Protein AF-A0A2H0RE53-F1 (afdb_monomer_lite)

pLDDT: mean 81.89, std 8.83, range [47.16, 94.06]

Structure (mmCIF, N/CA/C/O backbone):
data_AF-A0A2H0RE53-F1
#
_entry.id   AF-A0A2H0RE53-F1
#
loop_
_atom_site.group_PDB
_atom_site.id
_atom_site.type_symbol
_atom_site.label_atom_id
_atom_site.label_alt_id
_atom_site.label_comp_id
_atom_site.label_asym_id
_atom_site.label_entity_id
_atom_site.label_seq_id
_atom_site.pdbx_PDB_ins_code
_atom_site.Cartn_x
_atom_site.Cartn_y
_atom_site.Cartn_z
_atom_site.occupancy
_atom_site.B_iso_or_equiv
_atom_site.auth_seq_id
_atom_site.auth_comp_id
_atom_site.auth_asym_id
_atom_site.auth_atom_id
_atom_site.pdbx_PDB_model_num
ATOM 1 N N . MET A 1 1 ? -9.736 -9.378 -5.926 1.00 62.38 1 MET A N 1
ATOM 2 C CA . MET A 1 1 ? -10.110 -7.992 -5.567 1.00 62.38 1 MET A CA 1
ATOM 3 C C . MET A 1 1 ? -11.614 -7.747 -5.647 1.00 62.38 1 MET A C 1
ATOM 5 O O . MET A 1 1 ? -12.192 -7.510 -4.601 1.00 62.38 1 MET A O 1
ATOM 9 N N . GLY A 1 2 ? -12.282 -7.907 -6.799 1.00 73.56 2 GLY A N 1
ATOM 10 C CA . GLY A 1 2 ? -13.713 -7.559 -6.951 1.00 73.56 2 GLY A CA 1
ATOM 11 C C . GLY A 1 2 ? -14.669 -8.061 -5.853 1.00 73.56 2 GLY A C 1
ATOM 12 O O . GLY A 1 2 ? -15.354 -7.264 -5.223 1.00 73.56 2 GLY A O 1
ATOM 13 N N . ALA A 1 3 ? -14.670 -9.362 -5.547 1.00 74.44 3 ALA A N 1
ATOM 14 C CA . ALA A 1 3 ? -15.545 -9.920 -4.504 1.00 74.44 3 ALA A CA 1
ATOM 15 C C . ALA A 1 3 ? -15.244 -9.389 -3.086 1.00 74.44 3 ALA A C 1
ATOM 17 O O . ALA A 1 3 ? -16.148 -9.270 -2.263 1.00 74.44 3 ALA A O 1
ATOM 18 N N . VAL A 1 4 ? -13.980 -9.057 -2.802 1.00 75.50 4 VAL A N 1
ATOM 19 C CA . VAL A 1 4 ? -13.561 -8.461 -1.525 1.00 75.50 4 VAL A CA 1
ATOM 20 C C . VAL A 1 4 ? -14.091 -7.035 -1.413 1.00 75.50 4 VAL A C 1
ATOM 22 O O . VAL A 1 4 ? -14.681 -6.678 -0.399 1.00 75.50 4 VAL A O 1
ATOM 25 N N . SER A 1 5 ? -13.941 -6.246 -2.475 1.00 81.62 5 SER A N 1
ATOM 26 C CA . SER A 1 5 ? -14.408 -4.861 -2.526 1.00 81.62 5 SER A CA 1
ATOM 27 C C . SER A 1 5 ? -15.926 -4.761 -2.397 1.00 81.62 5 SER A C 1
ATOM 29 O O . SER A 1 5 ? -16.410 -3.925 -1.643 1.00 81.62 5 SER A O 1
ATOM 31 N N . VAL A 1 6 ? -16.680 -5.656 -3.046 1.00 84.44 6 VAL A N 1
ATOM 32 C CA . VAL A 1 6 ? -18.144 -5.724 -2.894 1.00 84.44 6 VAL A CA 1
ATOM 33 C C . VAL A 1 6 ? -18.533 -6.009 -1.444 1.00 84.44 6 VAL A C 1
ATOM 35 O O . VAL A 1 6 ? -19.346 -5.280 -0.882 1.00 84.44 6 VAL A O 1
ATOM 38 N N . LYS A 1 7 ? -17.918 -7.014 -0.806 1.00 81.56 7 LYS A N 1
ATOM 39 C CA . LYS A 1 7 ? -18.175 -7.316 0.612 1.00 81.56 7 LYS A CA 1
ATOM 40 C C . LYS A 1 7 ? -17.846 -6.134 1.523 1.00 81.56 7 LYS A C 1
ATOM 42 O O . LYS A 1 7 ? -18.595 -5.862 2.453 1.00 81.56 7 LYS A O 1
ATOM 47 N N . TYR A 1 8 ? -16.758 -5.422 1.243 1.00 80.69 8 TYR A N 1
ATOM 48 C CA . TYR A 1 8 ? -16.372 -4.245 2.015 1.00 80.69 8 TYR A CA 1
ATOM 49 C C . TYR A 1 8 ? -17.379 -3.096 1.859 1.00 80.69 8 TYR A C 1
ATOM 51 O O . TYR A 1 8 ? -17.773 -2.482 2.846 1.00 80.69 8 TYR A O 1
ATOM 59 N N . ILE A 1 9 ? -17.862 -2.845 0.637 1.00 85.44 9 ILE A N 1
ATOM 60 C CA . ILE A 1 9 ? -18.913 -1.852 0.369 1.00 85.44 9 ILE A CA 1
ATOM 61 C C . ILE A 1 9 ? -20.209 -2.214 1.105 1.00 85.44 9 ILE A C 1
ATOM 63 O O . ILE A 1 9 ? -20.819 -1.342 1.722 1.00 85.44 9 ILE A O 1
ATOM 67 N N . MET A 1 10 ? -20.608 -3.490 1.093 1.00 85.50 10 MET A N 1
ATOM 68 C CA . MET A 1 10 ? -21.774 -3.961 1.850 1.00 85.50 10 MET A CA 1
ATOM 69 C C . MET A 1 10 ? -21.599 -3.721 3.355 1.00 85.50 10 MET A C 1
ATOM 71 O O . MET A 1 10 ? -22.476 -3.132 3.980 1.00 85.50 10 MET A O 1
ATOM 75 N N . ALA A 1 11 ? -20.430 -4.057 3.911 1.00 78.75 11 ALA A N 1
ATOM 76 C CA . ALA A 1 11 ? -20.120 -3.813 5.319 1.00 78.75 11 ALA A CA 1
ATOM 77 C C . ALA A 1 11 ? -20.148 -2.316 5.689 1.00 78.75 11 ALA A C 1
ATOM 79 O O . ALA A 1 11 ? -20.590 -1.960 6.781 1.00 78.75 11 ALA A O 1
ATOM 80 N N . ILE A 1 12 ? -19.719 -1.415 4.792 1.00 82.94 12 ILE A N 1
ATOM 81 C CA . ILE A 1 12 ? -19.866 0.039 4.989 1.00 82.94 12 ILE A CA 1
ATOM 82 C C . ILE A 1 12 ? -21.350 0.427 5.062 1.00 82.94 12 ILE A C 1
ATOM 84 O O . ILE A 1 12 ? -21.726 1.209 5.939 1.00 82.94 12 ILE A O 1
ATOM 88 N N . GLY A 1 13 ? -22.178 -0.114 4.163 1.00 80.62 13 GLY A N 1
ATOM 89 C CA . GLY A 1 13 ? -23.623 0.134 4.126 1.00 80.62 13 GLY A CA 1
ATOM 90 C C . GLY A 1 13 ? -24.353 -0.352 5.380 1.00 80.62 13 GLY A C 1
ATOM 91 O O . GLY A 1 13 ? -25.262 0.317 5.860 1.00 80.62 13 GLY A O 1
ATOM 92 N N . GLU A 1 14 ? -23.904 -1.466 5.954 1.00 81.75 14 GLU A N 1
ATOM 93 C CA . GLU A 1 14 ? -24.424 -2.042 7.203 1.00 81.75 14 GLU A CA 1
ATOM 94 C C . GLU A 1 14 ? -23.882 -1.345 8.468 1.00 81.75 14 GLU A C 1
ATOM 96 O O . GLU A 1 14 ? -24.290 -1.666 9.581 1.00 81.75 14 GLU A O 1
ATOM 101 N N . GLY A 1 15 ? -22.965 -0.381 8.323 1.00 73.25 15 GLY A N 1
ATOM 102 C CA . GLY A 1 15 ? -22.350 0.343 9.441 1.00 73.25 15 GLY A CA 1
ATOM 103 C C . GLY A 1 15 ? -21.230 -0.414 10.165 1.00 73.25 15 GLY A C 1
ATOM 104 O O . GLY A 1 15 ? -20.693 0.107 11.139 1.00 73.25 15 GLY A O 1
ATOM 105 N N . ALA A 1 16 ? -20.848 -1.596 9.679 1.00 63.97 16 ALA A N 1
ATOM 106 C CA . ALA A 1 16 ? -19.799 -2.445 10.247 1.00 63.97 16 ALA A CA 1
ATOM 107 C C . ALA A 1 16 ? -18.389 -2.157 9.687 1.00 63.97 16 ALA A C 1
ATOM 109 O O . ALA A 1 16 ? -17.395 -2.559 10.283 1.00 63.97 16 ALA A O 1
ATOM 110 N N . GLY A 1 17 ? -18.276 -1.473 8.543 1.00 61.31 17 GLY A N 1
ATOM 111 C CA . GLY A 1 17 ? -16.994 -1.175 7.895 1.00 61.31 17 GLY A CA 1
ATOM 112 C C . GLY A 1 17 ? -16.321 0.115 8.381 1.00 61.31 17 GLY A C 1
ATOM 113 O O . GLY A 1 17 ? -16.976 1.140 8.590 1.00 61.31 17 GLY A O 1
ATOM 114 N N . HIS A 1 18 ? -14.988 0.106 8.481 1.00 68.69 18 HIS A N 1
ATOM 115 C CA . HIS A 1 18 ? -14.200 1.303 8.780 1.00 68.69 18 HIS A CA 1
ATOM 116 C C . HIS A 1 18 ? -14.245 2.331 7.634 1.00 68.69 18 HIS A C 1
ATOM 118 O O . HIS A 1 18 ? -13.810 2.095 6.510 1.00 68.69 18 HIS A O 1
ATOM 124 N N . LYS A 1 19 ? -14.724 3.541 7.935 1.00 76.25 19 LYS A N 1
ATOM 125 C CA . LYS A 1 19 ? -14.958 4.610 6.948 1.00 76.25 19 LYS A CA 1
ATOM 126 C C . LYS A 1 19 ? -13.750 5.543 6.794 1.00 76.25 19 LYS A C 1
ATOM 128 O O . LYS A 1 19 ? -13.867 6.762 6.943 1.00 76.25 19 LYS A O 1
ATOM 133 N N . VAL A 1 20 ? -12.568 4.979 6.546 1.00 80.12 20 VAL A N 1
ATOM 134 C CA . VAL A 1 20 ? -11.304 5.737 6.516 1.00 80.12 20 VAL A CA 1
ATOM 135 C C . VAL A 1 20 ? -11.094 6.405 5.151 1.00 80.12 20 VAL A C 1
ATOM 137 O O . VAL A 1 20 ? -10.441 5.856 4.266 1.00 80.12 20 VAL A O 1
ATOM 140 N N . VAL A 1 21 ? -11.637 7.617 4.979 1.00 83.88 21 VAL A N 1
ATOM 141 C CA . VAL A 1 21 ? -11.567 8.392 3.718 1.00 83.88 21 VAL A CA 1
ATOM 142 C C . VAL A 1 21 ? -10.127 8.546 3.215 1.00 83.88 21 VAL A C 1
ATOM 144 O O . VAL A 1 21 ? -9.864 8.342 2.032 1.00 83.88 21 VAL A O 1
ATOM 147 N N . ALA A 1 22 ? -9.180 8.865 4.104 1.00 83.88 22 ALA A N 1
ATOM 148 C CA . ALA A 1 22 ? -7.795 9.130 3.716 1.00 83.88 22 ALA A CA 1
ATOM 149 C C . ALA A 1 22 ? -7.101 7.913 3.081 1.00 83.88 22 ALA A C 1
ATOM 151 O O . ALA A 1 22 ? -6.371 8.077 2.104 1.00 83.88 22 ALA A O 1
ATOM 152 N N . THR A 1 23 ? -7.361 6.702 3.587 1.00 87.38 23 THR A N 1
ATOM 153 C CA . THR A 1 23 ? -6.853 5.449 3.003 1.00 87.38 23 THR A CA 1
ATOM 154 C C . THR A 1 23 ? -7.354 5.294 1.578 1.00 87.38 23 THR A C 1
ATOM 156 O O . THR A 1 23 ? -6.555 5.171 0.656 1.00 87.38 23 THR A O 1
ATOM 159 N N . TRP A 1 24 ? -8.670 5.355 1.376 1.00 89.81 24 TRP A N 1
ATOM 160 C CA . TRP A 1 24 ? -9.264 5.081 0.069 1.00 89.81 24 TRP A CA 1
ATOM 161 C C . TRP A 1 24 ? -8.940 6.153 -0.966 1.00 89.81 24 TRP A C 1
ATOM 163 O O . TRP A 1 24 ? -8.697 5.818 -2.121 1.00 89.81 24 TRP A O 1
ATOM 173 N N . LEU A 1 25 ? -8.836 7.417 -0.552 1.00 91.00 25 LEU A N 1
ATOM 174 C CA . LEU A 1 25 ? -8.393 8.494 -1.433 1.00 91.00 25 LEU A CA 1
ATOM 175 C C . LEU A 1 25 ? -6.924 8.322 -1.844 1.00 91.00 25 LEU A C 1
ATOM 177 O O . LEU A 1 25 ? -6.603 8.435 -3.025 1.00 91.00 25 LEU A O 1
ATOM 181 N N . THR A 1 26 ? -6.041 7.995 -0.896 1.00 89.50 26 THR A N 1
ATOM 182 C CA . THR A 1 26 ? -4.613 7.780 -1.189 1.00 89.50 26 THR A CA 1
ATOM 183 C C . THR A 1 26 ? -4.407 6.534 -2.052 1.00 89.50 26 THR A C 1
ATOM 185 O O . THR A 1 26 ? -3.636 6.574 -3.009 1.00 89.50 26 THR A O 1
ATOM 188 N N . LEU A 1 27 ? -5.131 5.444 -1.771 1.00 89.62 27 LEU A N 1
ATOM 189 C CA . LEU A 1 27 ? -5.096 4.228 -2.582 1.00 89.62 27 LEU A CA 1
ATOM 190 C C . LEU A 1 27 ? -5.632 4.482 -3.988 1.00 89.62 27 LEU A C 1
ATOM 192 O O . LEU A 1 27 ? -4.970 4.089 -4.938 1.00 89.62 27 LEU A O 1
ATOM 196 N N . PHE A 1 28 ? -6.758 5.183 -4.143 1.00 93.69 28 PHE A N 1
ATOM 197 C CA . PHE A 1 28 ? -7.286 5.543 -5.461 1.00 93.69 28 PHE A CA 1
ATOM 198 C C . PHE A 1 28 ? -6.295 6.398 -6.260 1.00 93.69 28 PHE A C 1
ATOM 200 O O . PHE A 1 28 ? -6.037 6.124 -7.433 1.00 93.69 28 PHE A O 1
ATOM 207 N N . ALA A 1 29 ? -5.684 7.399 -5.621 1.00 92.12 29 ALA A N 1
ATOM 208 C CA . ALA A 1 29 ? -4.658 8.219 -6.253 1.00 92.12 29 ALA A CA 1
ATOM 209 C C . ALA A 1 29 ? -3.430 7.384 -6.656 1.00 92.12 29 ALA A C 1
ATOM 211 O O . ALA A 1 29 ? -2.909 7.552 -7.755 1.00 92.12 29 ALA A O 1
ATOM 212 N N . GLY A 1 30 ? -2.978 6.460 -5.803 1.00 90.75 30 GLY A N 1
ATOM 213 C CA . GLY A 1 30 ? -1.835 5.594 -6.090 1.00 90.75 30 GLY A CA 1
ATOM 214 C C . GLY A 1 30 ? -2.100 4.525 -7.148 1.00 90.75 30 GLY A C 1
ATOM 215 O O . GLY A 1 30 ? -1.237 4.285 -7.989 1.00 90.75 30 GLY A O 1
ATOM 216 N N . THR A 1 31 ? -3.281 3.901 -7.159 1.00 90.00 31 THR A N 1
ATOM 217 C CA . THR A 1 31 ? -3.634 2.891 -8.171 1.00 90.00 31 THR A CA 1
ATOM 218 C C . THR A 1 31 ? -3.826 3.558 -9.524 1.00 90.00 31 THR A C 1
ATOM 220 O O . THR A 1 31 ? -3.380 3.019 -10.536 1.00 90.00 31 THR A O 1
ATOM 223 N N . THR A 1 32 ? -4.383 4.774 -9.539 1.00 92.19 32 THR A N 1
ATOM 224 C CA . THR A 1 32 ? -4.479 5.602 -10.747 1.00 92.19 32 THR A CA 1
ATOM 225 C C . THR A 1 32 ? -3.093 5.954 -11.264 1.00 92.19 32 THR A C 1
ATOM 227 O O . THR A 1 32 ? -2.822 5.749 -12.442 1.00 92.19 32 THR A O 1
ATOM 230 N N . LEU A 1 33 ? -2.189 6.405 -10.388 1.00 90.69 33 LEU A N 1
ATOM 231 C CA . LEU A 1 33 ? -0.807 6.699 -10.760 1.00 90.69 33 LEU A CA 1
ATOM 232 C C . LEU A 1 33 ? -0.105 5.461 -11.340 1.00 90.69 33 LEU A C 1
ATOM 234 O O . LEU A 1 33 ? 0.517 5.557 -12.387 1.00 90.69 33 LEU A O 1
ATOM 238 N N . SER A 1 34 ? -0.276 4.284 -10.727 1.00 87.12 34 SER A N 1
ATOM 239 C CA . SER A 1 34 ? 0.262 3.005 -11.221 1.00 87.12 34 SER A CA 1
ATOM 240 C C . SER A 1 34 ? -0.282 2.631 -12.605 1.00 87.12 34 SER A C 1
ATOM 242 O O . SER A 1 34 ? 0.481 2.266 -13.502 1.00 87.12 34 SER A O 1
ATOM 244 N N . ALA A 1 35 ? -1.595 2.775 -12.814 1.00 86.25 35 ALA A N 1
ATOM 245 C CA . ALA A 1 35 ? -2.220 2.542 -14.111 1.00 86.25 35 ALA A CA 1
ATOM 246 C C . ALA A 1 35 ? -1.711 3.530 -15.174 1.00 86.25 35 ALA A C 1
ATOM 248 O O . ALA A 1 35 ? -1.438 3.127 -16.305 1.00 86.25 35 ALA A O 1
ATOM 249 N N . LEU A 1 36 ? -1.543 4.805 -14.809 1.00 88.50 36 LEU A N 1
ATOM 250 C CA . LEU A 1 36 ? -0.979 5.831 -15.684 1.00 88.50 36 LEU A CA 1
ATOM 251 C C . LEU A 1 36 ? 0.492 5.568 -16.001 1.00 88.50 36 LEU A C 1
ATOM 253 O O . LEU A 1 36 ? 0.869 5.744 -17.150 1.00 88.50 36 LEU A O 1
ATOM 257 N N . THR A 1 37 ? 1.304 5.095 -15.051 1.00 87.00 37 THR A N 1
ATOM 258 C CA . THR A 1 37 ? 2.690 4.676 -15.315 1.00 87.00 37 THR A CA 1
ATOM 259 C C . THR A 1 37 ? 2.729 3.604 -16.394 1.00 87.00 37 THR A C 1
ATOM 261 O O . THR A 1 37 ? 3.458 3.748 -17.374 1.00 87.00 37 THR A O 1
ATOM 264 N N . TYR A 1 38 ? 1.908 2.559 -16.257 1.00 80.75 38 TYR A N 1
ATOM 265 C CA . TYR A 1 38 ? 1.810 1.521 -17.280 1.00 80.75 38 TYR A CA 1
ATOM 266 C C . TYR A 1 38 ? 1.448 2.141 -18.638 1.00 80.75 38 TYR A C 1
ATOM 268 O O . TYR A 1 38 ? 2.127 1.919 -19.635 1.00 80.75 38 TYR A O 1
ATOM 276 N N . LEU A 1 39 ? 0.435 3.011 -18.678 1.00 82.12 39 LEU A N 1
ATOM 277 C CA . LEU A 1 39 ? 0.017 3.680 -19.911 1.00 82.12 39 LEU A CA 1
ATOM 278 C C . LEU A 1 39 ? 0.995 4.731 -20.436 1.00 82.12 39 LEU A C 1
ATOM 280 O O . LEU A 1 39 ? 0.860 5.122 -21.589 1.00 82.12 39 LEU A O 1
ATOM 284 N N . ALA A 1 40 ? 1.925 5.237 -19.639 1.00 83.06 40 ALA A N 1
ATOM 285 C CA . ALA A 1 40 ? 2.902 6.224 -20.075 1.00 83.06 40 ALA A CA 1
ATOM 286 C C . ALA A 1 40 ? 4.115 5.533 -20.704 1.00 83.06 40 ALA A C 1
ATOM 288 O O . ALA A 1 40 ? 4.529 5.921 -21.797 1.00 83.06 40 ALA A O 1
ATOM 289 N N . TYR A 1 41 ? 4.615 4.471 -20.067 1.00 77.31 41 TYR A N 1
ATOM 290 C CA . TYR A 1 41 ? 5.928 3.908 -20.382 1.00 77.31 41 TYR A CA 1
ATOM 291 C C . TYR A 1 41 ? 5.921 2.535 -21.062 1.00 77.31 41 TYR A C 1
ATOM 293 O O . TYR A 1 41 ? 6.945 2.164 -21.626 1.00 77.31 41 TYR A O 1
ATOM 301 N N . GLU A 1 42 ? 4.815 1.780 -21.065 1.00 70.94 42 GLU A N 1
ATOM 302 C CA . GLU A 1 42 ? 4.749 0.572 -21.902 1.00 70.94 42 GLU A CA 1
ATOM 303 C C . GLU A 1 42 ? 4.666 0.938 -23.384 1.00 70.94 42 GLU A C 1
ATOM 305 O O . GLU A 1 42 ? 3.919 1.850 -23.785 1.00 70.94 42 GLU A O 1
ATOM 310 N N . GLU A 1 43 ? 5.429 0.206 -24.198 1.00 65.62 43 GLU A N 1
ATOM 311 C CA . GLU A 1 43 ? 5.465 0.390 -25.642 1.00 65.62 43 GLU A CA 1
ATOM 312 C C . GLU A 1 43 ? 4.066 0.193 -26.236 1.00 65.62 43 GLU A C 1
ATOM 314 O O . GLU A 1 43 ? 3.288 -0.674 -25.834 1.00 65.62 43 GLU A O 1
ATOM 319 N N . ARG A 1 44 ? 3.722 0.978 -27.265 1.00 57.78 44 ARG A N 1
ATOM 320 C CA . ARG A 1 44 ? 2.389 0.919 -27.900 1.00 57.78 44 ARG A CA 1
ATOM 321 C C . ARG A 1 44 ? 2.000 -0.477 -28.406 1.00 57.78 44 ARG A C 1
ATOM 323 O O . ARG A 1 44 ? 0.815 -0.717 -28.605 1.00 57.78 44 ARG A O 1
ATOM 330 N N . ARG A 1 45 ? 2.971 -1.364 -28.649 1.00 47.16 45 ARG A N 1
ATOM 331 C CA . ARG A 1 45 ? 2.755 -2.721 -29.172 1.00 47.16 45 ARG A CA 1
ATOM 332 C C . ARG A 1 45 ? 2.495 -3.761 -28.073 1.00 47.16 45 ARG A C 1
ATOM 334 O O . ARG A 1 45 ? 1.892 -4.786 -28.371 1.00 47.16 45 ARG A O 1
ATOM 341 N N . THR A 1 46 ? 2.918 -3.489 -26.838 1.00 58.03 46 THR A N 1
ATOM 342 C CA . THR A 1 46 ? 2.763 -4.348 -25.648 1.00 58.03 46 THR A CA 1
ATOM 343 C C . THR A 1 46 ? 1.737 -3.810 -24.651 1.00 58.03 46 THR A C 1
ATOM 345 O O . THR A 1 46 ? 1.390 -4.525 -23.714 1.00 58.03 46 THR A O 1
ATOM 348 N N . ARG A 1 47 ? 1.191 -2.599 -24.878 1.00 64.50 47 ARG A N 1
ATOM 349 C CA . ARG A 1 47 ? 0.000 -2.076 -24.185 1.00 64.50 47 ARG A CA 1
ATOM 350 C C . ARG A 1 47 ? -1.211 -2.965 -24.427 1.00 64.50 47 ARG A C 1
ATOM 352 O O . ARG A 1 47 ? -2.049 -2.702 -25.289 1.00 64.50 47 ARG A O 1
ATOM 359 N N . ASP A 1 48 ? -1.310 -3.996 -23.614 1.00 68.62 48 ASP A N 1
ATOM 360 C CA . ASP A 1 48 ? -2.476 -4.840 -23.512 1.00 68.62 48 ASP A CA 1
ATOM 361 C C . ASP A 1 48 ? -3.228 -4.484 -22.230 1.00 68.62 48 ASP A C 1
ATOM 363 O O . ASP A 1 48 ? -2.738 -4.667 -21.112 1.00 68.62 48 ASP A O 1
ATOM 367 N N . TRP A 1 49 ? -4.453 -3.986 -22.391 1.00 67.56 49 TRP A N 1
ATOM 368 C CA . TRP A 1 49 ? -5.354 -3.693 -21.278 1.00 67.56 49 TRP A CA 1
ATOM 369 C C . TRP A 1 49 ? -5.625 -4.928 -20.416 1.00 67.56 49 TRP A C 1
ATOM 371 O O . TRP A 1 49 ? -5.865 -4.788 -19.218 1.00 67.56 49 TRP A O 1
ATOM 381 N N . LEU A 1 50 ? -5.548 -6.131 -20.998 1.00 66.56 50 LEU A N 1
ATOM 382 C CA . LEU A 1 50 ? -5.688 -7.382 -20.264 1.00 66.56 50 LEU A CA 1
ATOM 383 C C . LEU A 1 50 ? -4.497 -7.605 -19.324 1.00 66.56 50 LEU A C 1
ATOM 385 O O . LEU A 1 50 ? -4.693 -7.974 -18.166 1.00 66.56 50 LEU A O 1
ATOM 389 N N . SER A 1 51 ? -3.279 -7.298 -19.774 1.00 65.62 51 SER A N 1
ATOM 390 C CA . SER A 1 51 ? -2.072 -7.384 -18.944 1.00 65.62 51 SER A CA 1
ATOM 391 C C . SER A 1 51 ? -2.041 -6.337 -17.819 1.00 65.62 51 SER A C 1
ATOM 393 O O . SER A 1 51 ? -1.522 -6.611 -16.740 1.00 65.62 51 SER A O 1
ATOM 395 N N . ASN A 1 52 ? -2.694 -5.182 -18.013 1.00 72.88 52 ASN A N 1
ATOM 396 C CA . ASN A 1 52 ? -2.864 -4.154 -16.977 1.00 72.88 52 ASN A CA 1
ATOM 397 C C . ASN A 1 52 ? -4.185 -4.268 -16.193 1.00 72.88 52 ASN A C 1
ATOM 399 O O . ASN A 1 52 ? -4.524 -3.388 -15.397 1.00 72.88 52 ASN A O 1
ATOM 403 N N . SER A 1 53 ? -4.955 -5.337 -16.410 1.00 74.31 53 SER A N 1
ATOM 404 C CA . SER A 1 53 ? -6.295 -5.494 -15.833 1.00 74.31 53 SER A CA 1
ATOM 405 C C . SER A 1 53 ? -6.298 -5.420 -14.307 1.00 74.31 53 SER A C 1
ATOM 407 O O . SER A 1 53 ? -7.237 -4.876 -13.735 1.00 74.31 53 SER A O 1
ATOM 409 N N . ALA A 1 54 ? -5.235 -5.880 -13.642 1.00 76.25 54 ALA A N 1
ATOM 410 C CA . ALA A 1 54 ? -5.094 -5.781 -12.192 1.00 76.25 54 ALA A CA 1
ATOM 411 C C . ALA A 1 54 ? -5.098 -4.322 -11.701 1.00 76.25 54 ALA A C 1
ATOM 413 O O . ALA A 1 54 ? -5.897 -3.985 -10.829 1.00 76.25 54 ALA A O 1
ATOM 414 N N . ASN A 1 55 ? -4.290 -3.436 -12.303 1.00 79.19 55 ASN A N 1
ATOM 415 C CA . ASN A 1 55 ? -4.285 -2.015 -11.935 1.00 79.19 55 ASN A CA 1
ATOM 416 C C . ASN A 1 55 ? -5.632 -1.353 -12.253 1.00 79.19 55 ASN A C 1
ATOM 418 O O . ASN A 1 55 ? -6.119 -0.550 -11.466 1.00 79.19 55 ASN A O 1
ATOM 422 N N . LEU A 1 56 ? -6.262 -1.692 -13.383 1.00 83.69 56 LEU A N 1
ATOM 423 C CA . LEU A 1 56 ? -7.567 -1.129 -13.752 1.00 83.69 56 LEU A CA 1
ATOM 424 C C . LEU A 1 56 ? -8.670 -1.558 -12.781 1.00 83.69 56 LEU A C 1
ATOM 426 O O . LEU A 1 56 ? -9.493 -0.737 -12.377 1.00 83.69 56 LEU A O 1
ATOM 430 N N . ILE A 1 57 ? -8.671 -2.833 -12.384 1.00 86.06 57 ILE A N 1
ATOM 431 C CA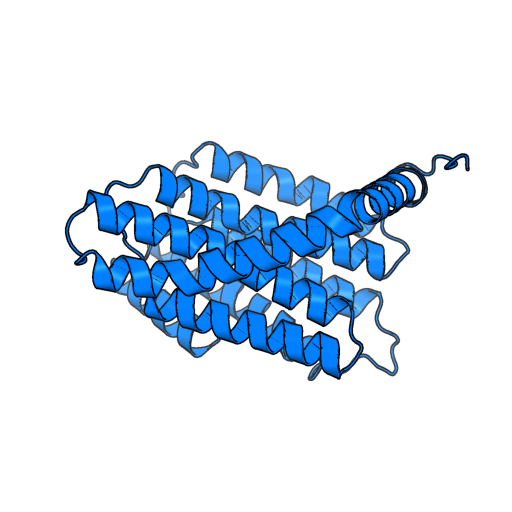 . ILE A 1 57 ? -9.574 -3.356 -11.358 1.00 86.06 57 ILE A CA 1
ATOM 432 C C . ILE A 1 57 ? -9.320 -2.626 -10.042 1.00 86.06 57 ILE A C 1
ATOM 434 O O . ILE A 1 57 ? -10.278 -2.206 -9.406 1.00 86.06 57 ILE A O 1
ATOM 438 N N . ASP A 1 58 ? -8.067 -2.417 -9.647 1.00 86.69 58 ASP A N 1
ATOM 439 C CA . ASP A 1 58 ? -7.741 -1.696 -8.418 1.00 86.69 58 ASP A CA 1
ATOM 440 C C . ASP A 1 58 ? -8.195 -0.234 -8.445 1.00 86.69 58 ASP A C 1
ATOM 442 O O . ASP A 1 58 ? -8.729 0.250 -7.451 1.00 86.69 58 ASP A O 1
ATOM 446 N N . VAL A 1 59 ? -8.037 0.467 -9.572 1.00 91.50 59 VAL A N 1
ATOM 447 C CA . VAL A 1 59 ? -8.567 1.829 -9.759 1.00 91.50 59 VAL A CA 1
ATOM 448 C C . VAL A 1 59 ? -10.084 1.829 -9.606 1.00 91.50 59 VAL A C 1
ATOM 450 O O . VAL A 1 59 ? -10.625 2.601 -8.813 1.00 91.50 59 VAL A O 1
ATOM 453 N N . ALA A 1 60 ? -10.775 0.938 -10.321 1.00 92.25 60 ALA A N 1
ATOM 454 C CA . ALA A 1 60 ? -12.230 0.844 -10.277 1.00 92.25 60 ALA A CA 1
ATOM 455 C C . ALA A 1 60 ? -12.738 0.495 -8.870 1.00 92.25 60 ALA A C 1
ATOM 457 O O . ALA A 1 60 ? -13.687 1.104 -8.380 1.00 92.25 60 ALA A O 1
ATOM 458 N N . MET A 1 61 ? -12.094 -0.459 -8.196 1.00 90.62 61 MET A N 1
ATOM 459 C CA . MET A 1 61 ? -12.483 -0.909 -6.862 1.00 90.62 61 MET A CA 1
ATOM 460 C C . MET A 1 61 ? -12.168 0.131 -5.786 1.00 90.62 61 MET A C 1
ATOM 462 O O . MET A 1 61 ? -13.030 0.411 -4.956 1.00 90.62 61 MET A O 1
ATOM 466 N N . ALA A 1 62 ? -10.977 0.737 -5.800 1.00 91.38 62 ALA A N 1
ATOM 467 C CA . ALA A 1 62 ? -10.629 1.803 -4.862 1.00 91.38 62 ALA A CA 1
ATOM 468 C C . ALA A 1 62 ? -11.551 3.015 -5.044 1.00 91.38 62 ALA A C 1
ATOM 470 O O . ALA A 1 62 ? -12.014 3.579 -4.056 1.00 91.38 62 ALA A O 1
ATOM 471 N N . GLY A 1 63 ? -11.883 3.364 -6.292 1.00 94.06 63 GLY A N 1
ATOM 472 C CA . GLY A 1 63 ? -12.844 4.419 -6.607 1.00 94.06 63 GLY A CA 1
ATOM 473 C C . GLY A 1 63 ? -14.250 4.097 -6.098 1.00 94.06 63 GLY A C 1
ATOM 474 O O . GLY A 1 63 ? -14.869 4.930 -5.441 1.00 94.06 63 GLY A O 1
ATOM 475 N N . ALA A 1 64 ? -14.740 2.875 -6.326 1.00 93.12 64 ALA A N 1
ATOM 476 C CA . ALA A 1 64 ? -16.050 2.444 -5.839 1.00 93.12 64 ALA A CA 1
ATOM 477 C C . ALA A 1 64 ? -16.140 2.467 -4.303 1.00 93.12 64 ALA A C 1
ATOM 479 O O . ALA A 1 64 ? -17.125 2.957 -3.750 1.00 93.12 64 ALA A O 1
ATOM 480 N N . ILE A 1 65 ? -15.102 1.990 -3.606 1.00 90.12 65 ILE A N 1
ATOM 481 C CA . ILE A 1 65 ? -15.054 2.033 -2.140 1.00 90.12 65 ILE A CA 1
ATOM 482 C C . ILE A 1 65 ? -14.963 3.479 -1.647 1.00 90.12 65 ILE A C 1
ATOM 484 O O . ILE A 1 65 ? -15.678 3.842 -0.718 1.00 90.12 65 ILE A O 1
ATOM 488 N N . LEU A 1 66 ? -14.145 4.325 -2.281 1.00 92.06 66 LEU A N 1
ATOM 489 C CA . LEU A 1 66 ? -14.053 5.744 -1.940 1.00 92.06 66 LEU A CA 1
ATOM 490 C C . LEU A 1 66 ? -15.420 6.430 -2.051 1.00 92.06 66 LEU A C 1
ATOM 492 O O . LEU A 1 66 ? -15.825 7.122 -1.121 1.00 92.06 66 LEU A O 1
ATOM 496 N N . VAL A 1 67 ? -16.156 6.195 -3.141 1.00 91.88 67 VAL A N 1
ATOM 497 C CA . VAL A 1 67 ? -17.521 6.713 -3.315 1.00 91.88 67 VAL A CA 1
ATOM 498 C C . VAL A 1 67 ? -18.443 6.210 -2.205 1.00 91.88 67 VAL A C 1
ATOM 500 O O . VAL A 1 67 ? -19.147 7.017 -1.602 1.00 91.88 67 VAL A O 1
ATOM 503 N N . ALA A 1 68 ? -18.414 4.914 -1.884 1.00 89.69 68 ALA A N 1
ATOM 504 C CA . ALA A 1 68 ? -19.230 4.346 -0.810 1.00 89.69 68 ALA A CA 1
ATOM 505 C C . ALA A 1 68 ? -18.903 4.958 0.565 1.00 89.69 68 ALA A C 1
ATOM 507 O O . ALA A 1 68 ? -19.808 5.284 1.332 1.00 89.69 68 ALA A O 1
ATOM 508 N N . VAL A 1 69 ? -17.619 5.165 0.868 1.00 87.19 69 VAL A N 1
ATOM 509 C CA . VAL A 1 69 ? -17.167 5.791 2.118 1.00 87.19 69 VAL A CA 1
ATOM 510 C C . VAL A 1 69 ? -17.596 7.256 2.191 1.00 87.19 69 VAL A C 1
ATOM 512 O O . VAL A 1 69 ? -18.088 7.682 3.234 1.00 87.19 69 VAL A O 1
ATOM 515 N N . LEU A 1 70 ? -17.442 8.023 1.107 1.00 89.06 70 LEU A N 1
ATOM 516 C CA . LEU A 1 70 ? -17.883 9.421 1.048 1.00 89.06 70 LEU A CA 1
ATOM 517 C C . LEU A 1 70 ? -19.402 9.528 1.208 1.00 89.06 70 LEU A C 1
ATOM 519 O O . LEU A 1 70 ? -19.881 10.332 2.004 1.00 89.06 70 LEU A O 1
ATOM 523 N N . TRP A 1 71 ? -20.154 8.663 0.526 1.00 88.94 71 TRP A N 1
ATOM 524 C CA . TRP A 1 71 ? -21.606 8.587 0.665 1.00 88.94 71 TRP A CA 1
ATOM 525 C C . TRP A 1 71 ? -22.024 8.296 2.112 1.00 88.94 71 TRP A C 1
ATOM 527 O O . TRP A 1 71 ? -22.934 8.931 2.638 1.00 88.94 71 TRP A O 1
ATOM 537 N N . ALA A 1 72 ? -21.326 7.379 2.786 1.00 84.75 72 ALA A N 1
ATOM 538 C CA . ALA A 1 72 ? -21.608 7.003 4.169 1.00 84.75 72 ALA A CA 1
ATOM 539 C C . ALA A 1 72 ? -21.247 8.078 5.217 1.00 84.75 72 ALA A C 1
ATOM 541 O O . ALA A 1 72 ? -21.675 7.943 6.366 1.00 84.75 72 ALA A O 1
ATOM 542 N N . HIS A 1 73 ? -20.459 9.099 4.853 1.00 81.88 73 HIS A N 1
ATOM 543 C CA . HIS A 1 73 ? -20.164 10.282 5.685 1.00 81.88 73 HIS A CA 1
ATOM 544 C C . HIS A 1 73 ? -21.120 11.458 5.417 1.00 81.88 73 HIS A C 1
ATOM 546 O O . HIS A 1 73 ? -21.241 12.355 6.251 1.00 81.88 73 HIS A O 1
ATOM 552 N N . GLY A 1 74 ? -21.838 11.455 4.291 1.00 81.81 74 GLY A N 1
ATOM 553 C CA . GLY A 1 74 ? -22.790 12.509 3.942 1.00 81.81 74 GLY A CA 1
ATOM 554 C C . GLY A 1 74 ? -22.112 13.850 3.635 1.00 81.81 74 GLY A C 1
ATOM 555 O O . GLY A 1 74 ? -21.127 13.909 2.904 1.00 81.81 74 GLY A O 1
ATOM 556 N N . SER A 1 75 ? -22.662 14.950 4.161 1.00 76.12 75 SER A N 1
ATOM 557 C CA . SER A 1 75 ? -22.207 16.322 3.866 1.00 76.12 75 SER A CA 1
ATOM 558 C C . SER A 1 75 ? -21.036 16.809 4.723 1.00 76.12 75 SER A C 1
ATOM 560 O O . SER A 1 75 ? -20.532 17.907 4.498 1.00 76.12 75 SER A O 1
ATOM 562 N N . THR A 1 76 ? -20.614 16.036 5.722 1.00 75.75 76 THR A N 1
ATOM 563 C CA . THR A 1 76 ? -19.532 16.410 6.639 1.00 75.75 76 THR A CA 1
ATOM 564 C C . THR A 1 76 ? -18.370 15.447 6.480 1.00 75.75 76 THR A C 1
ATOM 566 O O . THR A 1 76 ? -18.513 14.255 6.746 1.00 75.75 76 THR A O 1
ATOM 569 N N . LEU A 1 77 ? -17.209 15.957 6.064 1.00 75.31 77 LEU A N 1
ATOM 570 C CA . LEU A 1 77 ? -15.980 15.172 6.114 1.00 75.31 77 LEU A CA 1
ATOM 571 C C . LEU A 1 77 ? -15.533 15.014 7.573 1.00 75.31 77 LEU A C 1
ATOM 573 O O . LEU A 1 77 ? -15.630 15.974 8.340 1.00 75.31 77 LEU A O 1
ATOM 577 N N . PRO A 1 78 ? -15.040 13.829 7.963 1.00 74.69 78 PRO A N 1
ATOM 578 C CA . PRO A 1 78 ? -14.516 13.622 9.302 1.00 74.69 78 PRO A CA 1
ATOM 579 C C . PRO A 1 78 ? -13.235 14.435 9.510 1.00 74.69 78 PRO A C 1
ATOM 581 O O . PRO A 1 78 ? -12.466 14.668 8.573 1.00 74.69 78 PRO A O 1
ATOM 584 N N . ASP A 1 79 ? -12.962 14.794 10.763 1.00 80.81 79 ASP A N 1
ATOM 585 C CA . ASP A 1 79 ? -11.657 15.327 11.130 1.00 80.81 79 ASP A CA 1
ATOM 586 C C . ASP A 1 79 ? -10.567 14.284 10.876 1.00 80.81 79 ASP A C 1
ATOM 588 O O . ASP A 1 79 ? -10.634 13.140 11.332 1.00 80.81 79 ASP A O 1
ATOM 592 N N . PHE A 1 80 ? -9.530 14.693 10.146 1.00 84.94 80 PHE A N 1
ATOM 593 C CA . PHE A 1 80 ? -8.421 13.812 9.810 1.00 84.94 80 PHE A CA 1
ATOM 594 C C . PHE A 1 80 ? -7.384 13.770 10.948 1.00 84.94 80 PHE A C 1
ATOM 596 O O . PHE A 1 80 ? -6.782 14.806 11.269 1.00 84.94 80 PHE A O 1
ATOM 603 N N . PRO A 1 81 ? -7.101 12.594 11.538 1.00 85.69 81 PRO A N 1
ATOM 604 C CA . PRO A 1 81 ? -5.987 12.432 12.464 1.00 85.69 81 PRO A CA 1
ATOM 605 C C . PRO A 1 81 ? -4.634 12.623 11.757 1.00 85.69 81 PRO A C 1
ATOM 607 O O . PRO A 1 81 ? -4.543 12.669 10.529 1.00 85.69 81 PRO A O 1
ATOM 610 N N . PHE A 1 82 ? -3.558 12.744 12.540 1.00 85.94 82 PHE A N 1
ATOM 611 C CA . PHE A 1 82 ? -2.223 13.114 12.049 1.00 85.94 82 PHE A CA 1
ATOM 612 C C . PHE A 1 82 ? -1.759 12.290 10.835 1.00 85.94 82 PHE A C 1
ATOM 614 O O . PHE A 1 82 ? -1.447 12.862 9.792 1.00 85.94 82 PHE A O 1
ATOM 621 N N . TRP A 1 83 ? -1.794 10.956 10.929 1.00 83.56 83 TRP A N 1
ATOM 622 C CA . TRP A 1 83 ? -1.358 10.070 9.842 1.00 83.56 83 TRP A CA 1
ATOM 623 C C . TRP A 1 83 ? -2.155 10.255 8.552 1.00 83.56 83 TRP A C 1
ATOM 625 O O . TRP A 1 83 ? -1.604 10.134 7.462 1.00 83.56 83 TRP A O 1
ATOM 635 N N . HIS A 1 84 ? -3.438 10.599 8.661 1.00 89.12 84 HIS A N 1
ATOM 636 C CA . HIS A 1 84 ? -4.295 10.840 7.505 1.00 89.12 84 HIS A CA 1
ATOM 637 C C . HIS A 1 84 ? -3.867 12.124 6.797 1.00 89.12 84 HIS A C 1
ATOM 639 O O . HIS A 1 84 ? -3.669 12.117 5.587 1.00 89.12 84 HIS A O 1
ATOM 645 N N . LYS A 1 85 ? -3.637 13.201 7.561 1.00 89.25 85 LYS A N 1
ATOM 646 C CA . LYS A 1 85 ? -3.153 14.486 7.034 1.00 89.25 85 LYS A CA 1
ATOM 647 C C . LYS A 1 85 ? -1.803 14.343 6.339 1.00 89.25 85 LYS A C 1
ATOM 649 O O . LYS A 1 85 ? -1.642 14.862 5.240 1.00 89.25 85 LYS A O 1
ATOM 654 N N . VAL A 1 86 ? -0.865 13.613 6.947 1.00 89.75 86 VAL A N 1
ATOM 655 C CA . VAL A 1 86 ? 0.459 13.359 6.357 1.00 89.75 86 VAL A CA 1
ATOM 656 C C . VAL A 1 86 ? 0.325 12.635 5.017 1.00 89.75 86 VAL A C 1
ATOM 658 O O . VAL A 1 86 ? 0.877 13.095 4.024 1.00 89.75 86 VAL A O 1
ATOM 661 N N . CYS A 1 87 ? -0.449 11.548 4.953 1.00 90.56 87 CYS A N 1
ATOM 662 C CA . CYS A 1 87 ? -0.598 10.779 3.714 1.00 90.56 87 CYS A CA 1
ATOM 663 C C . CYS A 1 87 ? -1.287 11.581 2.607 1.00 90.56 87 CYS A C 1
ATOM 665 O O . CYS A 1 87 ? -0.832 11.557 1.468 1.00 90.56 87 CYS A O 1
ATOM 667 N N . LEU A 1 88 ? -2.331 12.344 2.947 1.00 91.25 88 LEU A N 1
ATOM 668 C CA . LEU A 1 88 ? -3.011 13.225 1.998 1.00 91.25 88 LEU A CA 1
ATOM 669 C C . LEU A 1 88 ? -2.090 14.338 1.486 1.00 91.25 88 LEU A C 1
ATOM 671 O O . LEU A 1 88 ? -2.077 14.619 0.290 1.00 91.25 88 LEU A O 1
ATOM 675 N N . ALA A 1 89 ? -1.284 14.941 2.364 1.00 92.56 89 ALA A N 1
ATOM 676 C CA . ALA A 1 89 ? -0.319 15.965 1.976 1.00 92.56 89 ALA A CA 1
ATOM 677 C C . ALA A 1 89 ? 0.772 15.417 1.041 1.00 92.56 89 ALA A C 1
ATOM 679 O O . ALA A 1 89 ? 1.248 16.148 0.177 1.00 92.56 89 ALA A O 1
ATOM 680 N N . LEU A 1 90 ? 1.138 14.136 1.174 1.00 92.00 90 LEU A N 1
ATOM 681 C CA . LEU A 1 90 ? 2.139 13.477 0.330 1.00 92.00 90 LEU A CA 1
ATOM 682 C C . LEU A 1 90 ? 1.644 13.156 -1.089 1.00 92.00 90 LEU A C 1
ATOM 684 O O . LEU A 1 90 ? 2.475 12.961 -1.973 1.00 92.00 90 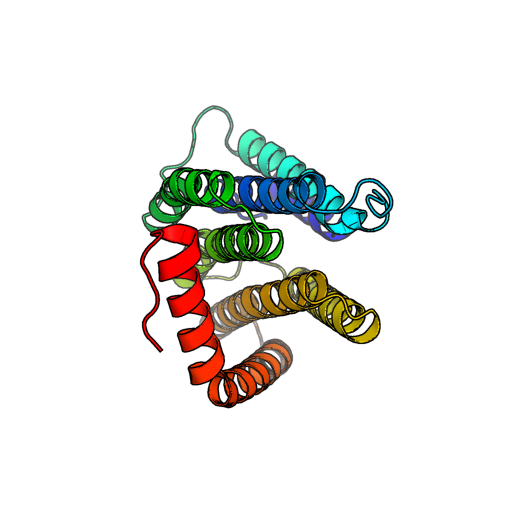LEU A O 1
ATOM 688 N N . ILE A 1 91 ? 0.331 13.166 -1.347 1.00 92.62 91 ILE A N 1
ATOM 689 C CA . ILE A 1 91 ? -0.230 12.898 -2.684 1.00 92.62 91 ILE A CA 1
ATOM 690 C C . ILE A 1 91 ? 0.369 13.848 -3.727 1.00 92.62 91 ILE A C 1
ATOM 692 O O . ILE A 1 91 ? 0.878 13.403 -4.752 1.00 92.62 91 ILE A O 1
ATOM 696 N N . ILE A 1 92 ? 0.341 15.154 -3.450 1.00 93.69 92 ILE A N 1
ATOM 697 C CA . ILE A 1 92 ? 0.787 16.198 -4.382 1.00 93.69 92 ILE A CA 1
ATOM 698 C C . ILE A 1 92 ? 2.282 16.079 -4.727 1.00 93.69 92 ILE A C 1
ATOM 700 O O . ILE A 1 92 ? 2.595 15.990 -5.916 1.00 93.69 92 ILE A O 1
ATOM 704 N N . PRO A 1 93 ? 3.224 16.060 -3.761 1.00 93.31 93 PRO A N 1
ATOM 705 C CA . PRO A 1 93 ? 4.644 15.962 -4.082 1.00 93.31 93 PRO A CA 1
ATOM 706 C C . PRO A 1 93 ? 4.996 14.637 -4.761 1.00 93.31 93 PRO A C 1
ATOM 708 O O . PRO A 1 93 ? 5.841 14.634 -5.647 1.00 93.31 93 PRO A O 1
ATOM 711 N N . ILE A 1 94 ? 4.338 13.525 -4.417 1.00 91.50 94 ILE A N 1
ATOM 712 C CA . ILE A 1 94 ? 4.586 12.236 -5.078 1.00 91.50 94 ILE A CA 1
ATOM 713 C C . ILE A 1 94 ? 4.108 12.259 -6.534 1.00 91.50 94 ILE A C 1
ATOM 715 O O . ILE A 1 94 ? 4.822 11.797 -7.419 1.00 91.50 94 ILE A O 1
ATOM 719 N N . TRP A 1 95 ? 2.939 12.840 -6.809 1.00 92.12 95 TRP A N 1
ATOM 720 C CA . TRP A 1 95 ? 2.466 13.037 -8.181 1.00 92.12 95 TRP A CA 1
ATOM 721 C C . TRP A 1 95 ? 3.385 13.961 -8.982 1.00 92.12 95 TRP A C 1
ATOM 723 O O . TRP A 1 95 ? 3.674 13.688 -10.146 1.00 92.12 95 TRP A O 1
ATOM 733 N N . TRP A 1 96 ? 3.884 15.028 -8.358 1.00 91.94 96 TRP A N 1
ATOM 734 C CA . TRP A 1 96 ? 4.869 15.908 -8.980 1.00 91.94 96 TRP A CA 1
ATOM 735 C C . TRP A 1 96 ? 6.178 15.168 -9.292 1.00 91.94 96 TRP A C 1
ATOM 737 O O . TRP A 1 96 ? 6.691 15.284 -10.402 1.00 91.94 96 TRP A O 1
ATOM 747 N N . LEU A 1 97 ? 6.677 14.351 -8.358 1.00 89.50 97 LEU A N 1
ATOM 748 C CA . LEU A 1 97 ? 7.851 13.503 -8.576 1.00 89.50 97 LEU A CA 1
ATOM 749 C C . LEU A 1 97 ? 7.627 12.502 -9.709 1.00 89.50 97 LEU A C 1
ATOM 751 O O . LEU A 1 97 ? 8.534 12.297 -10.507 1.00 89.50 97 LEU A O 1
ATOM 755 N N . TRP A 1 98 ? 6.436 11.905 -9.799 1.00 92.00 98 TRP A N 1
ATOM 756 C CA . TRP A 1 98 ? 6.074 10.990 -10.880 1.00 92.00 98 TRP A CA 1
ATOM 757 C C . TRP A 1 98 ? 6.077 11.686 -12.242 1.00 92.00 98 TRP A C 1
ATOM 759 O O . TRP A 1 98 ? 6.637 11.161 -13.197 1.00 92.00 98 TRP A O 1
ATOM 769 N N . TRP A 1 99 ? 5.514 12.894 -12.326 1.00 89.81 99 TRP A N 1
ATOM 770 C CA . TRP A 1 99 ? 5.481 13.677 -13.565 1.00 89.81 99 TRP A CA 1
ATOM 771 C C . TRP A 1 99 ? 6.880 14.019 -14.098 1.00 89.81 99 TRP A C 1
ATOM 773 O O . TRP A 1 99 ? 7.059 14.228 -15.294 1.00 89.81 99 TRP A O 1
ATOM 783 N N . ARG A 1 100 ? 7.877 14.090 -13.212 1.00 89.69 100 ARG A N 1
ATOM 784 C CA . ARG A 1 100 ? 9.279 14.363 -13.553 1.00 89.69 100 ARG A CA 1
ATOM 785 C C . ARG A 1 100 ? 10.055 13.128 -14.017 1.00 89.69 100 ARG A C 1
ATOM 787 O O . ARG A 1 100 ? 11.229 13.270 -14.328 1.00 89.69 100 ARG A O 1
ATOM 794 N N . GLN A 1 101 ? 9.451 11.941 -14.015 1.00 85.62 101 GLN A N 1
ATOM 795 C CA . GLN A 1 101 ? 10.162 10.715 -14.363 1.00 85.62 101 GLN A CA 1
ATOM 796 C C . GLN A 1 101 ? 10.327 10.577 -15.876 1.00 85.62 101 GLN A C 1
ATOM 798 O O . GLN A 1 101 ? 9.352 10.617 -16.623 1.00 85.62 101 GLN A O 1
ATOM 803 N N . ASP A 1 102 ? 11.551 10.307 -16.317 1.00 82.56 102 ASP A N 1
ATOM 804 C CA . ASP A 1 102 ? 11.846 10.013 -17.725 1.00 82.56 102 ASP A CA 1
ATOM 805 C C . ASP A 1 102 ? 11.941 8.501 -17.999 1.00 82.56 102 ASP A C 1
ATOM 807 O O . ASP A 1 102 ? 11.963 8.066 -19.151 1.00 82.56 102 ASP A O 1
ATOM 811 N N . SER A 1 103 ? 11.932 7.671 -16.948 1.00 82.31 103 SER A N 1
ATOM 812 C CA . SER A 1 103 ? 12.046 6.214 -17.047 1.00 82.31 103 SER A CA 1
ATOM 813 C C . SER A 1 103 ? 10.826 5.470 -16.498 1.00 82.31 103 SER A C 1
ATOM 815 O O . SER A 1 103 ? 10.228 5.845 -15.486 1.00 82.31 103 SER A O 1
ATOM 817 N N . ALA A 1 104 ? 10.512 4.333 -17.130 1.00 80.44 104 ALA A N 1
ATOM 818 C CA . ALA A 1 104 ? 9.451 3.428 -16.690 1.00 80.44 104 ALA A CA 1
ATOM 819 C C . ALA A 1 104 ? 9.659 2.972 -15.241 1.00 80.44 104 ALA A C 1
ATOM 821 O O . ALA A 1 104 ? 8.740 3.010 -14.426 1.00 80.44 104 ALA A O 1
ATOM 822 N N . MET A 1 105 ? 10.891 2.567 -14.914 1.00 80.56 105 MET A N 1
ATOM 823 C CA . MET A 1 105 ? 11.247 2.079 -13.583 1.00 80.56 105 MET A CA 1
ATOM 824 C C . MET A 1 105 ? 11.068 3.168 -12.520 1.00 80.56 105 MET A C 1
ATOM 826 O O . MET A 1 105 ? 10.497 2.887 -11.467 1.00 80.56 105 MET A O 1
ATOM 830 N N . GLY A 1 106 ? 11.479 4.408 -12.811 1.00 82.69 106 GLY A N 1
ATOM 831 C CA . GLY A 1 106 ? 11.278 5.539 -11.908 1.00 82.69 106 GLY A CA 1
ATOM 832 C C . GLY A 1 106 ? 9.797 5.816 -11.654 1.00 82.69 106 GLY A C 1
ATOM 833 O O . GLY A 1 106 ? 9.360 5.884 -10.503 1.00 82.69 106 GLY A O 1
ATOM 834 N N . GLY A 1 107 ? 8.986 5.860 -12.716 1.00 86.06 107 GLY A N 1
ATOM 835 C CA . GLY A 1 107 ? 7.533 6.003 -12.601 1.00 86.06 107 GLY A CA 1
ATOM 836 C C . GLY A 1 107 ? 6.881 4.876 -11.788 1.00 86.06 107 GLY A C 1
ATOM 837 O O . GLY A 1 107 ? 5.987 5.132 -10.974 1.00 86.06 107 GLY A O 1
ATOM 838 N N . TYR A 1 108 ? 7.340 3.630 -11.955 1.00 83.50 108 TYR A N 1
ATOM 839 C CA . TYR A 1 108 ? 6.841 2.493 -11.177 1.00 83.50 108 TYR A CA 1
ATOM 840 C C . TYR A 1 108 ? 7.242 2.600 -9.707 1.00 83.50 108 TYR A C 1
ATOM 842 O O . TYR A 1 108 ? 6.387 2.408 -8.844 1.00 83.50 108 TYR A O 1
ATOM 850 N N . ALA A 1 109 ? 8.494 2.948 -9.405 1.00 84.44 109 ALA A N 1
ATOM 851 C CA . ALA A 1 109 ? 8.975 3.111 -8.037 1.00 84.44 109 ALA A CA 1
ATOM 852 C C . ALA A 1 109 ? 8.163 4.172 -7.277 1.00 84.44 109 ALA A C 1
ATOM 854 O O . ALA A 1 109 ? 7.649 3.900 -6.190 1.00 84.44 109 ALA A O 1
ATOM 855 N N . VAL A 1 110 ? 7.953 5.344 -7.888 1.00 87.62 110 VAL A N 1
ATOM 856 C CA . VAL A 1 110 ? 7.150 6.426 -7.299 1.00 87.62 110 VAL A CA 1
ATOM 857 C C . VAL A 1 110 ? 5.704 5.974 -7.049 1.00 87.62 110 VAL A C 1
ATOM 859 O O . VAL A 1 110 ? 5.162 6.203 -5.964 1.00 87.62 110 VAL A O 1
ATOM 862 N N . ALA A 1 111 ? 5.094 5.258 -8.000 1.00 88.25 111 ALA A N 1
ATOM 863 C CA . ALA A 1 111 ? 3.749 4.708 -7.830 1.00 88.25 111 ALA A CA 1
ATOM 864 C C . ALA A 1 111 ? 3.667 3.661 -6.700 1.00 88.25 111 ALA A C 1
ATOM 866 O O . ALA A 1 111 ? 2.717 3.674 -5.914 1.00 88.25 111 ALA A O 1
ATOM 867 N N . GLN A 1 112 ? 4.663 2.779 -6.555 1.00 88.56 112 GLN A N 1
ATOM 868 C CA . GLN A 1 112 ? 4.689 1.806 -5.455 1.00 88.56 112 GLN A CA 1
ATOM 869 C C . GLN A 1 112 ? 4.876 2.478 -4.086 1.00 88.56 112 GLN A C 1
ATOM 871 O O . GLN A 1 112 ? 4.248 2.054 -3.110 1.00 88.56 112 GLN A O 1
ATOM 876 N N . CYS A 1 113 ? 5.674 3.547 -4.001 1.00 88.69 113 CYS A N 1
ATOM 877 C CA . CYS A 1 113 ? 5.809 4.355 -2.786 1.00 88.69 113 CYS A CA 1
ATOM 878 C C . CYS A 1 113 ? 4.466 4.978 -2.379 1.00 88.69 113 CYS A C 1
ATOM 880 O O . CYS A 1 113 ? 4.034 4.813 -1.237 1.00 88.69 113 CYS A O 1
ATOM 882 N N . MET A 1 114 ? 3.767 5.608 -3.330 1.00 90.75 114 MET A N 1
ATOM 883 C CA . MET A 1 114 ? 2.423 6.168 -3.135 1.00 90.75 114 MET A CA 1
ATOM 884 C C . MET A 1 114 ? 1.455 5.129 -2.556 1.00 90.75 114 MET A C 1
ATOM 886 O O . MET A 1 114 ? 0.779 5.359 -1.552 1.00 90.75 114 MET A O 1
ATOM 890 N N . LEU A 1 115 ? 1.419 3.952 -3.182 1.00 90.31 115 LEU A N 1
ATOM 891 C CA . LEU A 1 115 ? 0.534 2.862 -2.796 1.00 90.31 115 LEU A CA 1
ATOM 892 C C . LEU A 1 115 ? 0.878 2.274 -1.424 1.00 90.31 115 LEU A C 1
ATOM 894 O O . LEU A 1 115 ? -0.018 1.809 -0.728 1.00 90.31 115 LEU A O 1
ATOM 898 N N . THR A 1 116 ? 2.149 2.300 -1.024 1.00 91.50 116 THR A N 1
ATOM 899 C CA . THR A 1 116 ? 2.590 1.873 0.313 1.00 91.50 116 THR A CA 1
ATOM 900 C C . THR A 1 116 ? 2.128 2.862 1.382 1.00 91.50 116 THR A C 1
ATOM 902 O O . THR A 1 116 ? 1.541 2.458 2.385 1.00 91.50 116 THR A O 1
ATOM 905 N N . ILE A 1 117 ? 2.321 4.163 1.139 1.00 89.88 117 ILE A N 1
ATOM 906 C CA . ILE A 1 117 ? 1.908 5.243 2.049 1.00 89.88 117 ILE A CA 1
ATOM 907 C C . ILE A 1 117 ? 0.391 5.223 2.276 1.00 89.88 117 ILE A C 1
ATOM 909 O O . ILE A 1 117 ? -0.065 5.485 3.387 1.00 89.88 117 ILE A O 1
ATOM 913 N N . GLY A 1 118 ? -0.399 4.824 1.274 1.00 87.94 118 GLY A N 1
ATOM 914 C CA . GLY A 1 118 ? -1.856 4.694 1.395 1.00 87.94 118 GLY A CA 1
ATOM 915 C C . GLY A 1 118 ? -2.351 3.763 2.509 1.00 87.94 118 GLY A C 1
ATOM 916 O O . GLY A 1 118 ? -3.488 3.916 2.953 1.00 87.94 118 GLY A O 1
ATOM 917 N N . TYR A 1 119 ? -1.512 2.853 3.018 1.00 88.19 119 TYR A N 1
ATOM 918 C CA . TYR A 1 119 ? -1.860 1.973 4.141 1.00 88.19 119 TYR A CA 1
ATOM 919 C C . TYR A 1 119 ? -1.604 2.595 5.519 1.00 88.19 119 TYR A C 1
ATOM 921 O O . TYR A 1 119 ? -2.197 2.160 6.506 1.00 88.19 119 TYR A O 1
ATOM 929 N N . PHE A 1 120 ? -0.777 3.638 5.617 1.00 89.94 120 PHE A N 1
ATOM 930 C CA . PHE A 1 120 ? -0.414 4.240 6.904 1.00 89.94 120 PHE A CA 1
ATOM 931 C C . PHE A 1 120 ? -1.613 4.812 7.678 1.00 89.94 120 PHE A C 1
ATOM 933 O O . PHE A 1 120 ? -1.655 4.620 8.894 1.00 89.94 120 PHE A O 1
ATOM 940 N N . PRO A 1 121 ? -2.616 5.464 7.047 1.00 87.19 121 PRO A N 1
ATOM 941 C CA . PRO A 1 121 ? -3.804 5.926 7.760 1.00 87.19 121 PRO A CA 1
ATOM 942 C C . PRO A 1 121 ? -4.547 4.767 8.434 1.00 87.19 121 PRO A C 1
ATOM 944 O O . PRO A 1 121 ? -4.969 4.895 9.582 1.00 87.19 121 PRO A O 1
ATOM 947 N N . GLN A 1 122 ? -4.645 3.624 7.748 1.00 86.25 122 GLN A N 1
ATOM 948 C CA . GLN A 1 122 ? -5.287 2.423 8.270 1.00 86.25 122 GLN A CA 1
ATOM 949 C C . GLN A 1 122 ? -4.477 1.807 9.411 1.00 86.25 122 GLN A C 1
ATOM 951 O O . GLN A 1 122 ? -5.047 1.492 10.454 1.00 86.25 122 GLN A O 1
ATOM 956 N N . TRP A 1 123 ? -3.158 1.676 9.253 1.00 90.06 123 TRP A N 1
ATOM 957 C CA . TRP A 1 123 ? -2.290 1.173 10.318 1.00 90.06 123 TRP A CA 1
ATOM 958 C C . TRP A 1 123 ? -2.327 2.066 11.550 1.00 90.06 123 TRP A C 1
ATOM 960 O O . TRP A 1 123 ? -2.423 1.559 12.660 1.00 90.06 123 TRP A O 1
ATOM 970 N N . GLY A 1 124 ? -2.314 3.388 11.368 1.00 87.12 124 GLY A N 1
ATOM 971 C CA . GLY A 1 124 ? -2.454 4.347 12.460 1.00 87.12 124 GLY A CA 1
ATOM 972 C C . GLY A 1 124 ? -3.777 4.175 13.207 1.00 87.12 124 GLY A C 1
ATOM 973 O O . GLY A 1 124 ? -3.788 4.152 14.437 1.00 87.12 124 GLY A O 1
ATOM 974 N N . THR A 1 125 ? -4.881 3.984 12.478 1.00 85.56 125 THR A N 1
ATOM 975 C CA . THR A 1 125 ? -6.193 3.691 13.071 1.00 85.56 125 THR A CA 1
ATOM 976 C C . THR A 1 125 ? -6.193 2.354 13.823 1.00 85.56 125 THR A C 1
ATOM 978 O O . THR A 1 125 ? -6.622 2.315 14.971 1.00 85.56 125 THR A O 1
ATOM 981 N N . GLN A 1 126 ? -5.667 1.274 13.236 1.00 87.44 126 GLN A N 1
ATOM 982 C CA . GLN A 1 126 ? -5.596 -0.046 13.884 1.00 87.44 126 GLN A CA 1
ATOM 983 C C . GLN A 1 126 ? -4.647 -0.066 15.092 1.00 87.44 126 GLN A C 1
ATOM 985 O O . GLN A 1 126 ? -4.903 -0.758 16.075 1.00 87.44 126 GLN A O 1
ATOM 990 N N . TRP A 1 127 ? -3.559 0.703 15.052 1.00 89.00 127 TRP A N 1
ATOM 991 C CA . TRP A 1 127 ? -2.613 0.821 16.160 1.00 89.00 127 TRP A CA 1
ATOM 992 C C . TRP A 1 127 ? -3.248 1.483 17.389 1.00 89.00 127 TRP A C 1
ATOM 994 O O . TRP A 1 127 ? -3.015 1.049 18.519 1.00 89.00 127 TRP A O 1
ATOM 1004 N N . GLY A 1 128 ? -4.075 2.509 17.172 1.00 86.94 128 GLY A N 1
ATOM 1005 C CA . GLY A 1 128 ? -4.793 3.215 18.237 1.00 86.94 128 GLY A CA 1
ATOM 1006 C C . GLY A 1 128 ? -6.115 2.572 18.668 1.00 86.94 128 GLY A C 1
ATOM 1007 O O . GLY A 1 128 ? -6.685 3.001 19.667 1.00 86.94 128 GLY A O 1
ATOM 1008 N N . ALA A 1 129 ? -6.619 1.578 17.934 1.00 87.25 129 ALA A N 1
ATOM 1009 C CA . ALA A 1 129 ? -7.889 0.928 18.241 1.00 87.25 129 ALA A CA 1
ATOM 1010 C C . ALA A 1 129 ? -7.795 0.009 19.473 1.00 87.25 129 ALA A C 1
ATOM 1012 O O . ALA A 1 129 ? -6.729 -0.523 19.788 1.00 87.25 129 ALA A O 1
ATOM 1013 N N . SER A 1 130 ? -8.929 -0.190 20.150 1.00 86.69 130 SER A N 1
ATOM 1014 C CA . SER A 1 130 ? -9.084 -1.137 21.265 1.00 86.69 130 SER A CA 1
ATOM 1015 C C . SER A 1 130 ? -9.606 -2.509 20.830 1.00 86.69 130 SER A C 1
ATOM 1017 O O . SER A 1 130 ? -9.401 -3.481 21.547 1.00 86.69 130 SER A O 1
ATOM 1019 N N . ALA A 1 131 ? -10.262 -2.590 19.672 1.00 85.44 131 ALA A N 1
ATOM 1020 C CA . ALA A 1 131 ? -10.821 -3.815 19.113 1.00 85.44 131 ALA A CA 1
ATOM 1021 C C . ALA A 1 131 ? -10.592 -3.870 17.599 1.00 85.44 131 ALA A C 1
ATOM 1023 O O . ALA A 1 131 ? -10.422 -2.839 16.937 1.00 85.44 131 ALA A O 1
ATOM 1024 N N . ASN A 1 132 ? -10.580 -5.082 17.052 1.00 86.25 132 ASN A N 1
ATOM 1025 C CA . ASN A 1 132 ? -10.454 -5.308 15.623 1.00 86.25 132 ASN A CA 1
ATOM 1026 C C . ASN A 1 132 ? -11.824 -5.178 14.938 1.00 86.25 132 ASN A C 1
ATOM 1028 O O . ASN A 1 132 ? -12.739 -5.944 15.211 1.00 86.25 132 ASN A O 1
ATOM 1032 N N . ALA A 1 133 ? -11.953 -4.223 14.020 1.00 82.50 133 ALA A N 1
ATOM 1033 C CA . ALA A 1 133 ? -13.161 -4.048 13.209 1.00 82.50 133 ALA A CA 1
ATOM 1034 C C . ALA A 1 133 ? -13.075 -4.756 11.842 1.00 82.50 133 ALA A C 1
ATOM 1036 O O . ALA A 1 133 ? -14.011 -4.704 11.049 1.00 82.50 133 ALA A O 1
ATOM 1037 N N . GLU A 1 134 ? -11.935 -5.376 11.527 1.00 81.94 134 GLU A N 1
ATOM 1038 C CA . GLU A 1 134 ? -11.640 -5.898 10.197 1.00 81.94 134 GLU A CA 1
ATOM 1039 C C . GLU A 1 134 ? -11.715 -7.439 10.165 1.00 81.94 134 GLU A C 1
ATOM 1041 O O . GLU A 1 134 ? -11.170 -8.120 11.038 1.00 81.94 134 GLU A O 1
ATOM 1046 N N . PRO A 1 135 ? -12.337 -8.045 9.141 1.00 83.25 135 PRO A N 1
ATOM 1047 C CA . PRO A 1 135 ? -12.432 -9.499 9.043 1.00 83.25 135 PRO A CA 1
ATOM 1048 C C . PRO A 1 135 ? -11.129 -10.125 8.516 1.00 83.25 135 PRO A C 1
ATOM 1050 O O . PRO A 1 135 ? -10.747 -9.916 7.361 1.00 83.25 135 PRO A O 1
ATOM 1053 N N . PHE A 1 136 ? -10.479 -10.984 9.313 1.00 84.56 136 PHE A N 1
ATOM 1054 C CA . PHE A 1 136 ? -9.219 -11.661 8.944 1.00 84.56 136 PHE A CA 1
ATOM 1055 C C . PHE A 1 136 ? -9.263 -12.368 7.591 1.00 84.56 136 PHE A C 1
ATOM 1057 O O . PHE A 1 136 ? -8.325 -12.254 6.806 1.00 84.56 136 PHE A O 1
ATOM 1064 N N . MET A 1 137 ? -10.357 -13.073 7.291 1.00 83.81 137 MET A N 1
ATOM 1065 C CA . MET A 1 137 ? -10.494 -13.845 6.050 1.00 83.81 137 MET A CA 1
ATOM 1066 C C . MET A 1 137 ? -10.334 -12.987 4.792 1.00 83.81 137 MET A C 1
ATOM 1068 O O . MET A 1 137 ? -9.795 -13.459 3.787 1.00 83.81 137 MET A O 1
ATOM 1072 N N . ILE A 1 138 ? -10.770 -11.725 4.837 1.00 82.25 138 ILE A N 1
ATOM 1073 C CA . ILE A 1 138 ? -10.600 -10.798 3.719 1.00 82.25 138 ILE A CA 1
ATOM 1074 C C . ILE A 1 138 ? -9.115 -10.490 3.519 1.00 82.25 138 ILE A C 1
ATOM 1076 O O . ILE A 1 138 ? -8.592 -10.672 2.419 1.00 82.25 138 ILE A O 1
ATOM 1080 N N . TRP A 1 139 ? -8.424 -10.095 4.585 1.00 87.38 139 TRP A N 1
ATOM 1081 C CA . TRP A 1 139 ? -7.010 -9.727 4.543 1.00 87.38 139 TRP A CA 1
ATOM 1082 C C . TRP A 1 139 ? -6.106 -10.912 4.186 1.00 87.38 139 TRP A C 1
ATOM 1084 O O . TRP A 1 139 ? -5.169 -10.755 3.409 1.00 87.38 139 TRP A O 1
ATOM 1094 N N . TYR A 1 140 ? -6.453 -12.120 4.628 1.00 87.06 140 TYR A N 1
ATOM 1095 C CA . TYR A 1 140 ? -5.792 -13.358 4.213 1.00 87.06 140 TYR A CA 1
ATOM 1096 C C . TYR A 1 140 ? -5.961 -13.677 2.731 1.00 87.06 140 TYR A C 1
ATOM 1098 O O . TYR A 1 140 ? -5.014 -14.098 2.066 1.00 87.06 140 TYR A O 1
ATOM 1106 N N . THR A 1 141 ? -7.161 -13.450 2.199 1.00 86.19 141 THR A N 1
ATOM 1107 C CA . THR A 1 141 ? -7.418 -13.624 0.767 1.00 86.19 141 THR A CA 1
ATOM 1108 C C . THR A 1 141 ? -6.584 -12.637 -0.045 1.00 86.19 141 THR A C 1
ATOM 1110 O O . THR A 1 141 ? -5.981 -13.025 -1.043 1.00 86.19 141 THR A O 1
ATOM 1113 N N . ILE A 1 142 ? -6.503 -11.375 0.396 1.00 86.50 142 ILE A N 1
ATOM 1114 C CA . ILE A 1 142 ? -5.651 -10.368 -0.249 1.00 86.50 142 ILE A CA 1
ATOM 1115 C C . ILE A 1 142 ? -4.184 -10.800 -0.170 1.00 86.50 142 ILE A C 1
ATOM 1117 O O . ILE A 1 142 ? -3.528 -10.826 -1.203 1.00 86.50 142 ILE A O 1
ATOM 1121 N N . PHE A 1 143 ? -3.695 -11.225 0.999 1.00 89.69 143 PHE A N 1
ATOM 1122 C CA . PHE A 1 143 ? -2.323 -11.712 1.171 1.00 89.69 143 PHE A CA 1
ATOM 1123 C C . PHE A 1 143 ? -1.980 -12.845 0.193 1.00 89.69 143 PHE A C 1
ATOM 1125 O O . PHE A 1 143 ? -0.969 -12.775 -0.505 1.00 89.69 143 PHE A O 1
ATOM 1132 N N . GLY A 1 144 ? -2.850 -13.853 0.077 1.00 88.69 144 GLY A N 1
ATOM 1133 C CA . GLY A 1 144 ? -2.673 -14.951 -0.875 1.00 88.69 144 GLY A CA 1
ATOM 1134 C C . GLY A 1 144 ? -2.645 -14.478 -2.331 1.00 88.69 144 GLY A C 1
ATOM 1135 O O . GLY A 1 144 ? -1.771 -14.888 -3.093 1.00 88.69 144 GLY A O 1
ATOM 1136 N N . ILE A 1 145 ? -3.546 -13.567 -2.715 1.00 86.75 145 ILE A N 1
ATOM 1137 C CA . ILE A 1 145 ? -3.553 -12.960 -4.057 1.00 86.75 145 ILE A CA 1
ATOM 1138 C C . ILE A 1 145 ? -2.248 -12.193 -4.316 1.00 86.75 145 ILE A C 1
ATOM 1140 O O . ILE A 1 145 ? -1.693 -12.299 -5.407 1.00 86.75 145 ILE A O 1
ATOM 1144 N N . SER A 1 146 ? -1.729 -11.465 -3.327 1.00 88.25 146 SER A N 1
ATOM 1145 C CA . SER A 1 146 ? -0.477 -10.713 -3.446 1.00 88.25 146 SER A CA 1
ATOM 1146 C C . SER A 1 146 ? 0.732 -11.627 -3.654 1.00 88.25 146 SER A C 1
ATOM 1148 O O . SER A 1 146 ? 1.578 -11.338 -4.502 1.00 88.25 146 SER A O 1
ATOM 1150 N N . LEU A 1 147 ? 0.790 -12.765 -2.953 1.00 89.31 147 LEU A N 1
ATOM 1151 C CA . LEU A 1 147 ? 1.830 -13.777 -3.166 1.00 89.31 147 LEU A CA 1
ATOM 1152 C C . LEU A 1 147 ? 1.731 -14.422 -4.554 1.00 89.31 147 LEU A C 1
ATOM 1154 O O . LEU A 1 147 ? 2.750 -14.604 -5.218 1.00 89.31 147 LEU A O 1
ATOM 1158 N N . LEU A 1 148 ? 0.518 -14.724 -5.025 1.00 86.62 148 LEU A N 1
ATOM 1159 C CA . LEU A 1 148 ? 0.308 -15.246 -6.378 1.00 86.62 148 LEU A CA 1
ATOM 1160 C C . LEU A 1 148 ? 0.711 -14.229 -7.452 1.00 86.62 148 LEU A C 1
ATOM 1162 O O . LEU A 1 148 ? 1.321 -14.609 -8.448 1.00 86.62 148 LEU A O 1
ATOM 1166 N N . ALA A 1 149 ? 0.426 -12.941 -7.244 1.00 82.69 149 ALA A N 1
ATOM 1167 C CA . ALA A 1 149 ? 0.870 -11.874 -8.137 1.00 82.69 149 ALA A CA 1
ATOM 1168 C C . ALA A 1 149 ? 2.403 -11.772 -8.177 1.00 82.69 149 ALA A C 1
ATOM 1170 O O . ALA A 1 149 ? 2.982 -11.669 -9.259 1.00 82.69 149 ALA A O 1
ATOM 1171 N N . ALA A 1 150 ? 3.065 -11.874 -7.018 1.00 83.69 150 ALA A N 1
ATOM 1172 C CA . ALA A 1 150 ? 4.523 -11.889 -6.936 1.00 83.69 150 ALA A CA 1
ATOM 1173 C C . ALA A 1 150 ? 5.125 -13.094 -7.677 1.00 83.69 150 ALA A C 1
ATOM 1175 O O . ALA A 1 150 ? 6.055 -12.933 -8.466 1.00 83.69 150 ALA A O 1
ATOM 1176 N N . LEU A 1 151 ? 4.556 -14.288 -7.468 1.00 84.25 151 LEU A N 1
ATOM 1177 C CA . LEU A 1 151 ? 4.976 -15.516 -8.142 1.00 84.25 151 LEU A CA 1
ATOM 1178 C C . LEU A 1 151 ? 4.781 -15.425 -9.658 1.00 84.25 151 LEU A C 1
ATOM 1180 O O . LEU A 1 151 ? 5.671 -15.814 -10.407 1.00 84.25 151 LEU A O 1
ATOM 1184 N N . ASN A 1 152 ? 3.652 -14.883 -10.118 1.00 76.94 152 ASN A N 1
ATOM 1185 C CA . ASN A 1 152 ? 3.406 -14.675 -11.543 1.00 76.94 152 ASN A CA 1
ATOM 1186 C C . ASN A 1 152 ? 4.432 -13.702 -12.146 1.00 76.94 152 ASN A C 1
ATOM 1188 O O . ASN A 1 152 ? 4.998 -13.978 -13.197 1.00 76.94 152 ASN A O 1
ATOM 1192 N N . GLY A 1 153 ? 4.749 -12.609 -11.443 1.00 76.44 153 GLY A N 1
ATOM 1193 C CA . GLY A 1 153 ? 5.819 -11.696 -11.847 1.00 76.44 153 GLY A CA 1
ATOM 1194 C C . GLY A 1 153 ? 7.182 -12.384 -11.952 1.00 76.44 153 GLY A C 1
ATOM 1195 O O . GLY A 1 153 ? 7.894 -12.168 -12.928 1.00 76.44 153 GLY A O 1
ATOM 1196 N N . TYR A 1 154 ? 7.516 -13.257 -10.998 1.00 79.31 154 TYR A N 1
ATOM 1197 C CA . TYR A 1 154 ? 8.754 -14.038 -11.017 1.00 79.31 154 TYR A CA 1
ATOM 1198 C C . TYR A 1 154 ? 8.807 -15.025 -12.195 1.00 79.31 154 TYR A C 1
ATOM 1200 O O . TYR A 1 154 ? 9.774 -15.027 -12.952 1.00 79.31 154 TYR A O 1
ATOM 1208 N N . VAL A 1 155 ? 7.754 -15.826 -12.391 1.00 79.50 155 VAL A N 1
ATOM 1209 C CA . VAL A 1 155 ? 7.676 -16.824 -13.476 1.00 79.50 155 VAL A CA 1
ATOM 1210 C C . VAL A 1 155 ? 7.622 -16.156 -14.853 1.00 79.50 155 VAL A C 1
ATOM 1212 O O . VAL A 1 155 ? 8.235 -16.643 -15.798 1.00 79.50 155 VAL A O 1
ATOM 1215 N N . GLY A 1 156 ? 6.916 -15.032 -14.970 1.00 74.56 156 GLY A N 1
ATOM 1216 C CA . GLY A 1 156 ? 6.782 -14.261 -16.205 1.00 74.56 156 GLY A CA 1
ATOM 1217 C C . GLY A 1 156 ? 7.930 -13.285 -16.482 1.00 74.56 156 GLY A C 1
ATOM 1218 O O . GLY A 1 156 ? 7.879 -12.581 -17.486 1.00 74.56 156 GLY A O 1
ATOM 1219 N N . GLY A 1 157 ? 8.937 -13.191 -15.605 1.00 74.50 157 GLY A N 1
ATOM 1220 C CA . GLY A 1 157 ? 10.076 -12.275 -15.762 1.00 74.50 157 GLY A CA 1
ATOM 1221 C C . GLY A 1 157 ? 9.735 -10.782 -15.629 1.00 74.50 157 GLY A C 1
ATOM 1222 O O . GLY A 1 157 ? 10.542 -9.928 -15.992 1.00 74.50 157 GLY A O 1
ATOM 1223 N N . SER A 1 158 ? 8.556 -10.438 -15.106 1.00 74.81 158 SER A N 1
ATOM 1224 C CA . SER A 1 158 ? 8.113 -9.053 -14.918 1.00 74.81 158 SER A CA 1
ATOM 1225 C C . SER A 1 158 ? 8.495 -8.548 -13.527 1.00 74.81 158 SER A C 1
ATOM 1227 O O . SER A 1 158 ? 7.788 -8.779 -12.540 1.00 74.81 158 SER A O 1
ATOM 1229 N N . VAL A 1 159 ? 9.596 -7.793 -13.451 1.00 75.25 159 VAL A N 1
ATOM 1230 C CA . VAL A 1 159 ? 10.069 -7.165 -12.203 1.00 75.25 159 VAL A CA 1
ATOM 1231 C C . VAL A 1 159 ? 8.996 -6.256 -11.596 1.00 75.25 159 VAL A C 1
ATOM 1233 O O . VAL A 1 159 ? 8.759 -6.312 -10.392 1.00 75.25 159 VAL A O 1
ATOM 1236 N N . ALA A 1 160 ? 8.288 -5.475 -12.418 1.00 72.06 160 ALA A N 1
ATOM 1237 C CA . ALA A 1 160 ? 7.222 -4.586 -11.953 1.00 72.06 160 ALA A CA 1
ATOM 1238 C C . ALA A 1 160 ? 6.082 -5.356 -11.260 1.00 72.06 160 ALA A C 1
ATOM 1240 O O . ALA A 1 160 ? 5.655 -4.980 -10.167 1.00 72.06 160 ALA A O 1
ATOM 1241 N N . SER A 1 161 ? 5.637 -6.470 -11.853 1.00 75.19 161 SER A N 1
ATOM 1242 C CA . SER A 1 161 ? 4.585 -7.322 -11.279 1.00 75.19 161 SER A CA 1
ATOM 1243 C C . SER A 1 161 ? 5.047 -8.014 -9.996 1.00 75.19 161 SER A C 1
ATOM 1245 O O . SER A 1 161 ? 4.293 -8.099 -9.025 1.00 75.19 161 SER A O 1
ATOM 1247 N N . MET A 1 162 ? 6.309 -8.457 -9.962 1.00 80.31 162 MET A N 1
ATOM 1248 C CA . MET A 1 162 ? 6.912 -9.065 -8.777 1.00 80.31 162 MET A CA 1
ATOM 1249 C C . MET A 1 162 ? 6.974 -8.070 -7.610 1.00 80.31 162 MET A C 1
ATOM 1251 O O . MET A 1 162 ? 6.500 -8.376 -6.516 1.00 80.31 162 MET A O 1
ATOM 1255 N N . VAL A 1 163 ? 7.498 -6.862 -7.848 1.00 81.31 163 VAL A N 1
ATOM 1256 C CA . VAL A 1 163 ? 7.589 -5.792 -6.840 1.00 81.31 163 VAL A CA 1
ATOM 1257 C C . VAL A 1 163 ? 6.203 -5.386 -6.350 1.00 81.31 163 VAL A C 1
ATOM 1259 O O . VAL A 1 163 ? 6.005 -5.250 -5.145 1.00 81.31 163 VAL A O 1
ATOM 1262 N N . TYR A 1 164 ? 5.230 -5.245 -7.253 1.00 82.00 164 TYR A N 1
ATOM 1263 C CA . TYR A 1 164 ? 3.846 -4.946 -6.886 1.00 82.00 164 TYR A CA 1
ATOM 1264 C C . TYR A 1 164 ? 3.275 -6.011 -5.930 1.00 82.00 164 TYR A C 1
ATOM 1266 O O . TYR A 1 164 ? 2.733 -5.670 -4.874 1.00 82.00 164 TYR A O 1
ATOM 1274 N N . GLY A 1 165 ? 3.437 -7.298 -6.265 1.00 85.50 165 GLY A N 1
ATOM 1275 C CA . GLY A 1 165 ? 2.948 -8.410 -5.448 1.00 85.50 165 GLY A CA 1
ATOM 1276 C C . GLY A 1 165 ? 3.624 -8.481 -4.078 1.00 85.50 165 GLY A C 1
ATOM 1277 O O . GLY A 1 165 ? 2.938 -8.534 -3.057 1.00 85.50 165 GLY A O 1
ATOM 1278 N N . LEU A 1 166 ? 4.959 -8.398 -4.036 1.00 87.12 166 LEU A N 1
ATOM 1279 C CA . LEU A 1 166 ? 5.730 -8.414 -2.787 1.00 87.12 166 LEU A CA 1
ATOM 1280 C C . LEU A 1 166 ? 5.397 -7.212 -1.902 1.00 87.12 166 LEU A C 1
ATOM 1282 O O . LEU A 1 166 ? 5.158 -7.370 -0.707 1.00 87.12 166 LEU A O 1
ATOM 1286 N N . ARG A 1 167 ? 5.306 -6.009 -2.478 1.00 90.06 167 ARG A N 1
ATOM 1287 C CA . ARG A 1 167 ? 4.903 -4.810 -1.737 1.00 90.06 167 ARG A CA 1
ATOM 1288 C C . ARG A 1 167 ? 3.527 -5.005 -1.119 1.00 90.06 167 ARG A C 1
ATOM 1290 O O . ARG A 1 167 ? 3.358 -4.744 0.069 1.00 90.06 167 ARG A O 1
ATOM 1297 N N . SER A 1 168 ? 2.562 -5.483 -1.904 1.00 89.00 168 SER A N 1
ATOM 1298 C CA . SER A 1 168 ? 1.202 -5.750 -1.435 1.00 89.00 168 SER A CA 1
ATOM 1299 C C . SER A 1 168 ? 1.179 -6.794 -0.306 1.00 89.00 168 SER A C 1
ATOM 1301 O O . SER A 1 168 ? 0.564 -6.571 0.736 1.00 89.00 168 SER A O 1
ATOM 1303 N N . ALA A 1 169 ? 1.927 -7.892 -0.444 1.00 90.44 169 ALA A N 1
ATOM 1304 C CA . ALA A 1 169 ? 2.039 -8.916 0.594 1.00 90.44 169 ALA A CA 1
ATOM 1305 C C . ALA A 1 169 ? 2.654 -8.360 1.891 1.00 90.44 169 ALA A C 1
ATOM 1307 O O . ALA A 1 169 ? 2.167 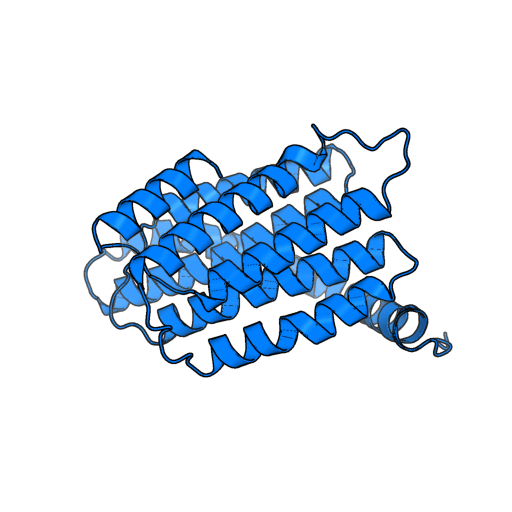-8.658 2.983 1.00 90.44 169 ALA A O 1
ATOM 1308 N N . THR A 1 170 ? 3.669 -7.498 1.786 1.00 91.19 170 THR A N 1
ATOM 1309 C CA . THR A 1 170 ? 4.302 -6.833 2.934 1.00 91.19 170 THR A CA 1
ATOM 1310 C C . THR A 1 170 ? 3.338 -5.910 3.666 1.00 91.19 170 THR A C 1
ATOM 1312 O O . THR A 1 170 ? 3.186 -6.035 4.881 1.00 91.19 170 THR A O 1
ATOM 1315 N N . VAL A 1 171 ? 2.643 -5.019 2.954 1.00 92.38 171 VAL A N 1
ATOM 1316 C CA . VAL A 1 171 ? 1.728 -4.070 3.610 1.00 92.38 171 VAL A CA 1
ATOM 1317 C C . VAL A 1 171 ? 0.531 -4.772 4.257 1.00 92.38 171 VAL A C 1
ATOM 1319 O O . VAL A 1 171 ? 0.108 -4.402 5.353 1.00 92.38 171 VAL A O 1
ATOM 1322 N N . VAL A 1 172 ? 0.028 -5.837 3.628 1.00 91.56 172 VAL A N 1
ATOM 1323 C CA . VAL A 1 172 ? -1.049 -6.667 4.183 1.00 91.56 172 VAL A CA 1
ATOM 1324 C C . VAL A 1 172 ? -0.572 -7.460 5.396 1.00 91.56 172 VAL A C 1
ATOM 1326 O O . VAL A 1 172 ? -1.306 -7.555 6.375 1.00 91.56 172 VAL A O 1
ATOM 1329 N N . SER A 1 173 ? 0.660 -7.977 5.380 1.00 92.31 173 SER A N 1
ATOM 1330 C CA . SER A 1 173 ? 1.244 -8.684 6.529 1.00 92.31 173 SER A CA 1
ATOM 1331 C C . SER A 1 173 ? 1.311 -7.791 7.763 1.00 92.31 173 SER A C 1
ATOM 1333 O O . SER A 1 173 ? 0.943 -8.226 8.850 1.00 92.31 173 SER A O 1
ATOM 1335 N N . ILE A 1 174 ? 1.720 -6.528 7.598 1.00 92.50 174 ILE A N 1
ATOM 1336 C CA . ILE A 1 174 ? 1.722 -5.549 8.693 1.00 92.50 174 ILE A CA 1
ATOM 1337 C C . ILE A 1 174 ? 0.298 -5.365 9.232 1.00 92.50 174 ILE A C 1
ATOM 1339 O O . ILE A 1 174 ? 0.090 -5.466 10.437 1.00 92.50 174 ILE A O 1
ATOM 1343 N N . GLY A 1 175 ? -0.693 -5.181 8.352 1.00 91.50 175 GLY A N 1
ATOM 1344 C CA . GLY A 1 175 ? -2.102 -5.086 8.749 1.00 91.50 175 GLY A CA 1
ATOM 1345 C C . GLY A 1 175 ? -2.596 -6.315 9.523 1.00 91.50 175 GLY A C 1
ATOM 1346 O O . GLY A 1 175 ? -3.190 -6.169 10.587 1.00 91.50 175 GLY A O 1
ATOM 1347 N N . LEU A 1 176 ? -2.288 -7.526 9.049 1.00 91.62 176 LEU A N 1
ATOM 1348 C CA . LEU A 1 176 ? -2.637 -8.779 9.729 1.00 91.62 176 LEU A CA 1
ATOM 1349 C C . LEU A 1 176 ? -2.019 -8.868 11.131 1.00 91.62 176 LEU A C 1
ATOM 1351 O O . LEU A 1 176 ? -2.699 -9.268 12.072 1.00 91.62 176 LEU A O 1
ATOM 1355 N N . LEU A 1 177 ? -0.762 -8.447 11.303 1.00 91.81 177 LEU A N 1
ATOM 1356 C CA . LEU A 1 177 ? -0.127 -8.404 12.624 1.00 91.81 177 LEU A CA 1
ATOM 1357 C C . LEU A 1 177 ? -0.799 -7.398 13.563 1.00 91.81 177 LEU A C 1
ATOM 1359 O O . LEU A 1 177 ? -0.959 -7.686 14.749 1.00 91.81 177 LEU A O 1
ATOM 1363 N N . LEU A 1 178 ? -1.227 -6.242 13.049 1.00 91.75 178 LEU A N 1
ATOM 1364 C CA . LEU A 1 178 ? -1.983 -5.261 13.832 1.00 91.75 178 LEU A CA 1
ATOM 1365 C C . LEU A 1 178 ? -3.341 -5.807 14.271 1.00 91.75 178 LEU A C 1
ATOM 1367 O O . LEU A 1 178 ? -3.735 -5.597 15.417 1.00 91.75 178 LEU A O 1
ATOM 1371 N N . MET A 1 179 ? -4.026 -6.538 13.393 1.00 90.31 179 MET A N 1
ATOM 1372 C CA . MET A 1 179 ? -5.276 -7.217 13.726 1.00 90.31 179 MET A CA 1
ATOM 1373 C C . MET A 1 179 ? -5.042 -8.291 14.795 1.00 90.31 179 MET A C 1
ATOM 1375 O O . MET A 1 179 ? -5.729 -8.291 15.810 1.00 90.31 179 MET A O 1
ATOM 1379 N N . CYS A 1 180 ? -4.019 -9.141 14.640 1.00 90.00 180 CYS A N 1
ATOM 1380 C CA . CYS A 1 180 ? -3.651 -10.143 15.649 1.00 90.00 180 CYS A CA 1
ATOM 1381 C C . CYS A 1 180 ? -3.345 -9.511 17.012 1.00 90.00 180 CYS A C 1
ATOM 1383 O O . CYS A 1 180 ? -3.755 -10.041 18.040 1.00 90.00 180 CYS A O 1
ATOM 1385 N N . ARG A 1 181 ? -2.650 -8.366 17.030 1.00 90.75 181 ARG A N 1
ATOM 1386 C CA . ARG A 1 181 ? -2.389 -7.600 18.256 1.00 90.75 181 ARG A CA 1
ATOM 1387 C C . ARG A 1 181 ? -3.697 -7.186 18.937 1.00 90.75 181 ARG A C 1
ATOM 1389 O O . ARG A 1 181 ? -3.815 -7.340 20.147 1.00 90.75 181 ARG A O 1
ATOM 1396 N N . LEU A 1 182 ? -4.656 -6.654 18.178 1.00 89.88 182 LEU A N 1
ATOM 1397 C CA . LEU A 1 182 ? -5.952 -6.218 18.709 1.00 89.88 182 LEU A CA 1
ATOM 1398 C C . LEU A 1 182 ? -6.746 -7.387 19.305 1.00 89.88 182 LEU A C 1
ATOM 1400 O O . LEU A 1 182 ? -7.237 -7.270 20.422 1.00 89.88 182 LEU A O 1
ATOM 1404 N N . GLU A 1 183 ? -6.800 -8.525 18.614 1.00 87.81 183 GLU A N 1
ATOM 1405 C CA . GLU A 1 183 ? -7.473 -9.739 19.106 1.00 87.81 183 GLU A CA 1
ATOM 1406 C C . GLU A 1 183 ? -6.809 -10.320 20.357 1.00 87.81 183 GLU A C 1
ATOM 1408 O O . GLU A 1 183 ? -7.486 -10.792 21.271 1.00 87.81 183 GLU A O 1
ATOM 1413 N N . TRP A 1 184 ? -5.474 -10.261 20.420 1.00 84.81 184 TRP A N 1
ATOM 1414 C CA . TRP A 1 184 ? -4.715 -10.725 21.578 1.00 84.81 184 TRP A CA 1
ATOM 1415 C C . TRP A 1 184 ? -5.075 -9.937 22.839 1.00 84.81 184 TRP A C 1
ATOM 1417 O O . TRP A 1 184 ? -5.275 -10.529 23.898 1.00 84.81 184 TRP A O 1
ATOM 1427 N N . TYR A 1 185 ? -5.175 -8.609 22.733 1.00 80.94 185 TYR A N 1
ATOM 1428 C CA . TYR A 1 185 ? -5.571 -7.758 23.858 1.00 80.94 185 TYR A CA 1
ATOM 1429 C C . TYR A 1 185 ? -7.080 -7.784 24.134 1.00 80.94 185 TYR A C 1
ATOM 1431 O O . TYR A 1 185 ? -7.482 -7.585 25.277 1.00 80.94 185 TYR A O 1
ATOM 1439 N N . GLY A 1 186 ? -7.906 -8.047 23.118 1.00 75.31 186 GLY A N 1
ATOM 1440 C CA . GLY A 1 186 ? -9.362 -8.160 23.243 1.00 75.31 186 GLY A CA 1
ATOM 1441 C C . GLY A 1 186 ? -9.854 -9.483 23.843 1.00 75.31 186 GLY A C 1
ATOM 1442 O O . GLY A 1 186 ? -11.025 -9.582 24.188 1.00 75.31 186 GLY A O 1
ATOM 1443 N N . HIS A 1 187 ? -8.980 -10.488 23.996 1.00 66.12 187 HIS A N 1
ATOM 1444 C CA . HIS A 1 187 ? -9.307 -11.845 24.465 1.00 66.12 187 HIS A CA 1
ATOM 1445 C C . HIS A 1 187 ? -10.353 -12.607 23.620 1.00 66.12 187 HIS A C 1
ATOM 1447 O O . HIS A 1 187 ? -10.850 -13.644 24.061 1.00 66.12 187 HIS A O 1
ATOM 1453 N N . GLU A 1 188 ? -10.677 -12.151 22.406 1.00 63.84 188 GLU A N 1
ATOM 1454 C CA . GLU A 1 188 ? -11.718 -12.776 21.572 1.00 63.84 188 GLU A CA 1
ATOM 1455 C C . GLU A 1 188 ? -11.21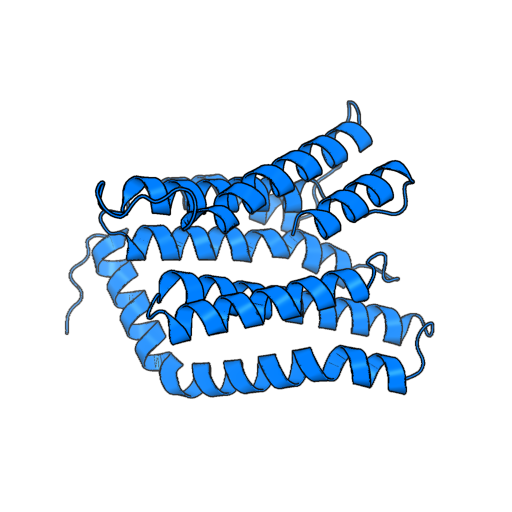3 -14.012 20.805 1.00 63.84 188 GLU A C 1
ATOM 1457 O O . GLU A 1 188 ? -11.987 -14.927 20.514 1.00 63.84 188 GLU A O 1
ATOM 1462 N N . MET A 1 189 ? -9.904 -14.108 20.544 1.00 61.72 189 MET A N 1
ATOM 1463 C CA . MET A 1 189 ? -9.288 -15.282 19.917 1.00 61.72 189 MET A CA 1
ATOM 1464 C C . MET A 1 189 ? -8.435 -16.092 20.895 1.00 61.72 189 MET A C 1
ATOM 1466 O O . MET A 1 189 ? -7.555 -15.572 21.579 1.00 61.72 189 MET A O 1
ATOM 1470 N N . GLY A 1 190 ? -8.621 -17.416 20.897 1.00 68.31 190 GLY A N 1
ATOM 1471 C CA . GLY A 1 190 ? -7.701 -18.329 21.578 1.00 68.31 190 GLY A CA 1
ATOM 1472 C C . GLY A 1 190 ? -6.287 -18.247 20.985 1.00 68.31 190 GLY A C 1
ATOM 1473 O O . GLY A 1 190 ? -6.124 -18.105 19.773 1.00 68.31 190 GLY A O 1
ATOM 1474 N N . GLY A 1 191 ? -5.248 -18.396 21.817 1.00 65.94 191 GLY A N 1
ATOM 1475 C CA . GLY A 1 191 ? -3.840 -18.234 21.403 1.00 65.94 191 GLY A CA 1
ATOM 1476 C C . GLY A 1 191 ? -3.399 -19.110 20.215 1.00 65.94 191 GLY A C 1
ATOM 1477 O O . GLY A 1 191 ? -2.501 -18.734 19.461 1.00 65.94 191 GLY A O 1
ATOM 1478 N N . PHE A 1 192 ? -4.069 -20.243 19.985 1.00 62.91 192 PHE A N 1
ATOM 1479 C CA . PHE A 1 192 ? -3.864 -21.089 18.805 1.00 62.91 192 PHE A CA 1
ATOM 1480 C C . PHE A 1 192 ? -4.324 -20.419 17.498 1.00 62.91 192 PHE A C 1
ATOM 1482 O O . PHE A 1 192 ? -3.601 -20.459 16.504 1.00 62.91 192 PHE A O 1
ATOM 1489 N N . ALA A 1 193 ? -5.483 -19.753 17.503 1.00 69.81 193 ALA A N 1
ATOM 1490 C CA . ALA A 1 193 ? -6.000 -19.038 16.336 1.00 69.81 193 ALA A CA 1
ATOM 1491 C C . ALA A 1 193 ? -5.106 -17.844 15.983 1.00 69.81 193 ALA A C 1
ATOM 1493 O O . ALA A 1 193 ? -4.768 -17.652 14.820 1.00 69.81 193 ALA A O 1
ATOM 1494 N N . ILE A 1 194 ? -4.628 -17.106 16.989 1.00 70.31 194 ILE A N 1
ATOM 1495 C CA . ILE A 1 194 ? -3.717 -15.975 16.766 1.00 70.31 194 ILE A CA 1
ATOM 1496 C C . ILE A 1 194 ? -2.387 -16.458 16.185 1.00 70.31 194 ILE A C 1
ATOM 1498 O O . ILE A 1 194 ? -1.853 -15.840 15.270 1.00 70.31 194 ILE A O 1
ATOM 1502 N N . THR A 1 195 ? -1.874 -17.596 16.655 1.00 71.88 195 THR A N 1
ATOM 1503 C CA . THR A 1 195 ? -0.646 -18.186 16.105 1.00 71.88 195 THR A CA 1
ATOM 1504 C C . THR A 1 195 ? -0.848 -18.607 14.649 1.00 71.88 195 THR A C 1
ATOM 1506 O O . THR A 1 195 ? -0.025 -18.273 13.801 1.00 71.88 195 THR A O 1
ATOM 1509 N N . LEU A 1 196 ? -1.967 -19.263 14.329 1.00 76.75 196 LEU A N 1
ATOM 1510 C CA . LEU A 1 196 ? -2.316 -19.641 12.957 1.00 76.75 196 LEU A CA 1
ATOM 1511 C C . LEU A 1 196 ? -2.444 -18.415 12.035 1.00 76.75 196 LEU A C 1
ATOM 1513 O O . LEU A 1 196 ? -2.006 -18.467 10.888 1.00 76.75 196 LEU A O 1
ATOM 1517 N N . PHE A 1 197 ? -2.994 -17.310 12.551 1.00 75.31 197 PHE A N 1
ATOM 1518 C CA . PHE A 1 197 ? -3.202 -16.066 11.810 1.00 75.31 197 PHE A CA 1
ATOM 1519 C C . PHE A 1 197 ? -2.033 -15.066 11.864 1.00 75.31 197 PHE A C 1
ATOM 1521 O O . PHE A 1 197 ? -2.046 -14.076 11.135 1.00 75.31 197 PHE A O 1
ATOM 1528 N N . ALA A 1 198 ? -1.007 -15.279 12.678 1.00 80.50 198 ALA A N 1
ATOM 1529 C CA . ALA A 1 198 ? 0.199 -14.453 12.662 1.00 80.50 198 ALA A CA 1
ATOM 1530 C C . ALA A 1 198 ? 1.338 -15.145 11.908 1.00 80.50 198 ALA A C 1
ATOM 1532 O O . ALA A 1 198 ? 2.141 -14.477 11.258 1.00 80.50 198 ALA A O 1
ATOM 1533 N N . LEU A 1 199 ? 1.408 -16.479 11.962 1.00 81.62 199 LEU A N 1
ATOM 1534 C CA . LEU A 1 199 ? 2.550 -17.245 11.471 1.00 81.62 199 LEU A CA 1
ATOM 1535 C C . LEU A 1 199 ? 2.854 -17.018 9.980 1.00 81.62 199 LEU A C 1
ATOM 1537 O O . LEU A 1 199 ? 4.018 -16.761 9.681 1.00 81.62 199 LEU A O 1
ATOM 1541 N N . PRO A 1 200 ? 1.884 -17.027 9.040 1.00 82.12 200 PRO A N 1
ATOM 1542 C CA . PRO A 1 200 ? 2.183 -16.773 7.630 1.00 82.12 200 PRO A CA 1
ATOM 1543 C C . PRO A 1 200 ? 2.785 -15.383 7.394 1.00 82.12 200 PRO A C 1
ATOM 1545 O O . PRO A 1 200 ? 3.766 -15.255 6.664 1.00 82.12 200 PRO A O 1
ATOM 1548 N N . ALA A 1 201 ? 2.242 -14.358 8.060 1.00 81.56 201 ALA A N 1
ATOM 1549 C CA . ALA A 1 201 ? 2.743 -12.990 7.981 1.00 81.56 201 ALA A CA 1
ATOM 1550 C C . ALA A 1 201 ? 4.143 -12.868 8.607 1.00 81.56 201 ALA A C 1
ATOM 1552 O O . ALA A 1 201 ? 5.031 -12.268 8.008 1.00 81.56 201 ALA A O 1
ATOM 1553 N N . LEU A 1 202 ? 4.377 -13.477 9.775 1.00 82.50 202 LEU A N 1
ATOM 1554 C CA . LEU A 1 202 ? 5.680 -13.470 10.449 1.00 82.50 202 LEU A CA 1
ATOM 1555 C C . LEU A 1 202 ? 6.752 -14.209 9.649 1.00 82.50 202 LEU A C 1
ATOM 1557 O O . LEU A 1 202 ? 7.854 -13.689 9.484 1.00 82.50 202 LEU A O 1
ATOM 1561 N N . VAL A 1 203 ? 6.441 -15.399 9.129 1.00 83.38 203 VAL A N 1
ATOM 1562 C CA . VAL A 1 203 ? 7.354 -16.168 8.274 1.00 83.38 203 VAL A CA 1
ATOM 1563 C C . VAL A 1 203 ? 7.688 -15.359 7.027 1.00 83.38 203 VAL A C 1
ATOM 1565 O O . VAL A 1 203 ? 8.864 -15.179 6.725 1.00 83.38 203 VAL A O 1
ATOM 1568 N N . TYR A 1 204 ? 6.682 -14.801 6.349 1.00 86.06 204 TYR A N 1
ATOM 1569 C CA . TYR A 1 204 ? 6.905 -13.953 5.181 1.00 86.06 204 TYR A CA 1
ATOM 1570 C C . TYR A 1 204 ? 7.791 -12.742 5.508 1.00 86.06 204 TYR A C 1
ATOM 1572 O O . TYR A 1 204 ? 8.793 -12.527 4.830 1.00 86.06 204 TYR A O 1
ATOM 1580 N N . LEU A 1 205 ? 7.480 -11.992 6.571 1.00 84.81 205 LEU A N 1
ATOM 1581 C CA . LEU A 1 205 ? 8.251 -10.813 6.974 1.00 84.81 205 LEU A CA 1
ATOM 1582 C C . LEU A 1 205 ? 9.686 -11.163 7.392 1.00 84.81 205 LEU A C 1
ATOM 1584 O O . LEU A 1 205 ? 10.612 -10.399 7.128 1.00 84.81 205 LEU A O 1
ATOM 1588 N N . THR A 1 206 ? 9.891 -12.338 7.986 1.00 80.25 206 THR A N 1
ATOM 1589 C CA . THR A 1 206 ? 11.226 -12.839 8.333 1.00 80.25 206 THR A CA 1
ATOM 1590 C C . THR A 1 206 ? 12.018 -13.191 7.078 1.00 80.25 206 THR A C 1
ATOM 1592 O O . THR A 1 206 ? 13.175 -12.801 6.954 1.00 80.25 206 THR A O 1
ATOM 1595 N N . LEU A 1 207 ? 11.398 -13.886 6.121 1.00 79.94 207 LEU A N 1
ATOM 1596 C CA . LEU A 1 207 ? 12.043 -14.270 4.865 1.00 79.94 207 LEU A CA 1
ATOM 1597 C C . LEU A 1 207 ? 12.375 -13.051 4.000 1.00 79.94 207 LEU A C 1
ATOM 1599 O O . LEU A 1 207 ? 13.500 -12.940 3.514 1.00 79.94 207 LEU A O 1
ATOM 1603 N N . ILE A 1 208 ? 11.436 -12.113 3.843 1.00 80.69 208 ILE A N 1
ATOM 1604 C CA . ILE A 1 208 ? 11.678 -10.887 3.078 1.00 80.69 208 ILE A CA 1
ATOM 1605 C C . ILE A 1 208 ? 12.675 -9.977 3.799 1.00 80.69 208 ILE A C 1
ATOM 1607 O O . ILE A 1 208 ? 13.529 -9.392 3.148 1.00 80.69 208 ILE A O 1
ATOM 1611 N N . GLY A 1 209 ? 12.634 -9.903 5.133 1.00 76.88 209 GLY A N 1
ATOM 1612 C CA . GLY A 1 209 ? 13.598 -9.147 5.930 1.00 76.88 209 GLY A CA 1
ATOM 1613 C C . GLY A 1 209 ? 15.010 -9.719 5.818 1.00 76.88 209 GLY A C 1
ATOM 1614 O O . GLY A 1 209 ? 15.964 -8.975 5.613 1.00 76.88 209 GLY A O 1
ATOM 1615 N N . TRP A 1 210 ? 15.146 -11.046 5.867 1.00 82.19 210 TRP A N 1
ATOM 1616 C CA . TRP A 1 210 ? 16.414 -11.732 5.628 1.00 82.19 210 TRP A CA 1
ATOM 1617 C C . TRP A 1 210 ? 16.937 -11.479 4.210 1.00 82.19 210 TRP A C 1
ATOM 1619 O O . TRP A 1 210 ? 18.107 -11.132 4.045 1.00 82.19 210 TRP A O 1
ATOM 1629 N N . TRP A 1 211 ? 16.077 -11.582 3.194 1.00 81.12 211 TRP A N 1
ATOM 1630 C CA . TRP A 1 211 ? 16.444 -11.290 1.808 1.00 81.12 211 TRP A CA 1
ATOM 1631 C C . TRP A 1 211 ? 16.892 -9.833 1.641 1.00 81.12 211 TRP A C 1
ATOM 1633 O O . TRP A 1 211 ? 17.991 -9.578 1.150 1.00 81.12 211 TRP A O 1
ATOM 1643 N N . LEU A 1 212 ? 16.100 -8.883 2.150 1.00 79.62 212 LEU A N 1
ATOM 1644 C CA . LEU A 1 212 ? 16.435 -7.462 2.151 1.00 79.62 212 LEU A CA 1
ATOM 1645 C C . LEU A 1 212 ? 17.759 -7.217 2.864 1.00 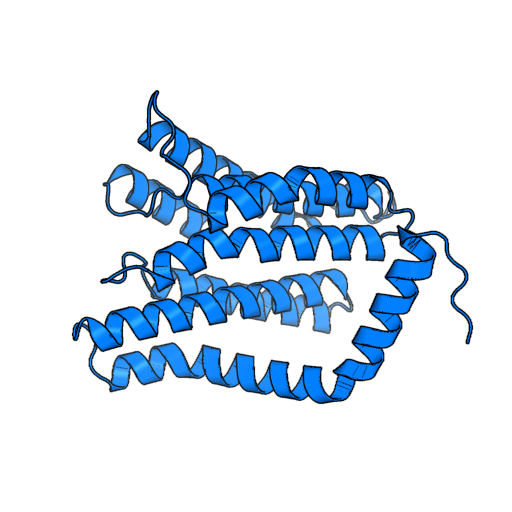79.62 212 LEU A C 1
ATOM 1647 O O . LEU A 1 212 ? 18.576 -6.489 2.333 1.00 79.62 212 LEU A O 1
ATOM 1651 N N . SER A 1 213 ? 18.031 -7.854 4.006 1.00 77.56 213 SER A N 1
ATOM 1652 C CA . SER A 1 213 ? 19.292 -7.654 4.733 1.00 77.56 213 SER A CA 1
ATOM 1653 C C . SER A 1 213 ? 20.537 -8.043 3.924 1.00 77.56 213 SER A C 1
ATOM 1655 O O . SER A 1 213 ? 21.589 -7.432 4.097 1.00 77.56 213 SER A O 1
ATOM 1657 N N . ARG A 1 214 ? 20.418 -9.016 3.009 1.00 79.06 214 ARG A N 1
ATOM 1658 C CA . ARG A 1 214 ? 21.513 -9.441 2.124 1.00 79.06 214 ARG A CA 1
ATOM 1659 C C . ARG A 1 214 ? 21.728 -8.498 0.948 1.00 79.06 214 ARG A C 1
ATOM 1661 O O . ARG A 1 214 ? 22.862 -8.337 0.517 1.00 79.06 214 ARG A O 1
ATOM 1668 N N . HIS A 1 215 ? 20.660 -7.864 0.480 1.00 78.69 215 HIS A N 1
ATOM 1669 C CA . HIS A 1 215 ? 20.675 -6.964 -0.673 1.00 78.69 215 HIS A CA 1
ATOM 1670 C C . HIS A 1 215 ? 20.544 -5.485 -0.285 1.00 78.69 215 HIS A C 1
ATOM 1672 O O . HIS A 1 215 ? 20.474 -4.624 -1.153 1.00 78.69 215 HIS A O 1
ATOM 1678 N N . LEU A 1 216 ? 20.517 -5.158 1.012 1.00 75.00 216 LEU A N 1
ATOM 1679 C CA . LEU A 1 216 ? 20.186 -3.816 1.497 1.00 75.00 216 LEU A CA 1
ATOM 1680 C C . LEU A 1 216 ? 21.176 -2.783 0.980 1.00 75.00 216 LEU A C 1
ATOM 1682 O O . LEU A 1 216 ? 20.766 -1.704 0.573 1.00 75.00 216 LEU A O 1
ATOM 1686 N N . ARG A 1 217 ? 22.468 -3.123 0.988 1.00 73.12 217 ARG A N 1
ATOM 1687 C CA . ARG A 1 217 ? 23.516 -2.239 0.479 1.00 73.12 217 ARG A CA 1
ATOM 1688 C C . ARG A 1 217 ? 23.298 -1.941 -1.004 1.00 73.12 217 ARG A C 1
ATOM 1690 O O . ARG A 1 217 ? 23.208 -0.776 -1.355 1.00 73.12 217 ARG A O 1
ATOM 1697 N N . GLU A 1 218 ? 23.116 -2.973 -1.825 1.00 78.50 218 GLU A N 1
ATOM 1698 C CA . GLU A 1 218 ? 22.870 -2.838 -3.269 1.00 78.50 218 GLU A CA 1
ATOM 1699 C C . GLU A 1 218 ? 21.603 -2.015 -3.550 1.00 78.50 218 GLU A C 1
ATOM 1701 O O . GLU A 1 218 ? 21.606 -1.137 -4.406 1.00 78.50 218 GLU A O 1
ATOM 1706 N N . ILE A 1 219 ? 20.528 -2.251 -2.791 1.00 74.25 219 ILE A N 1
ATOM 1707 C CA . ILE A 1 219 ? 19.258 -1.526 -2.923 1.00 74.25 219 ILE A CA 1
ATOM 1708 C C . ILE A 1 219 ? 19.415 -0.056 -2.527 1.00 74.25 219 ILE A C 1
ATOM 1710 O O . ILE A 1 219 ? 18.888 0.820 -3.210 1.00 74.25 219 ILE A O 1
ATOM 1714 N N . VAL A 1 220 ? 20.110 0.230 -1.423 1.00 73.75 220 VAL A N 1
ATOM 1715 C CA . VAL A 1 220 ? 20.330 1.603 -0.951 1.00 73.75 220 VAL A CA 1
ATOM 1716 C C . VAL A 1 220 ? 21.252 2.348 -1.905 1.00 73.75 220 VAL A C 1
ATOM 1718 O O . VAL A 1 220 ? 20.930 3.469 -2.273 1.00 73.75 220 VAL A O 1
ATOM 1721 N N . GLU A 1 221 ? 22.349 1.737 -2.345 1.00 75.50 221 GLU A N 1
ATOM 1722 C CA . GLU A 1 221 ? 23.272 2.337 -3.310 1.00 75.50 221 GLU A CA 1
ATOM 1723 C C . GLU A 1 221 ? 22.563 2.616 -4.638 1.00 75.50 221 GLU A C 1
ATOM 1725 O O . GLU A 1 221 ? 22.594 3.750 -5.108 1.00 75.50 221 GLU A O 1
ATOM 1730 N N . ALA A 1 222 ? 21.821 1.647 -5.184 1.00 76.12 222 ALA A N 1
ATOM 1731 C CA . ALA A 1 222 ? 21.039 1.844 -6.403 1.00 76.12 222 ALA A CA 1
ATOM 1732 C C . ALA A 1 222 ? 19.932 2.898 -6.231 1.00 76.12 222 ALA A C 1
ATOM 1734 O O . ALA A 1 222 ? 19.697 3.706 -7.128 1.00 76.12 222 ALA A O 1
ATOM 1735 N N . GLY A 1 223 ? 19.254 2.917 -5.081 1.00 73.75 223 GLY A N 1
ATOM 1736 C CA . GLY A 1 223 ? 18.188 3.873 -4.787 1.00 73.75 223 GLY A CA 1
ATOM 1737 C C . GLY A 1 223 ? 18.702 5.298 -4.595 1.00 73.75 223 GLY A C 1
ATOM 1738 O O . GLY A 1 223 ? 18.089 6.239 -5.092 1.00 73.75 223 GLY A O 1
ATOM 1739 N N . VAL A 1 224 ? 19.833 5.464 -3.905 1.00 75.19 224 VAL A N 1
ATOM 1740 C CA . VAL A 1 224 ? 20.501 6.757 -3.708 1.00 75.19 224 VAL A CA 1
ATOM 1741 C C . VAL A 1 224 ? 21.098 7.248 -5.024 1.00 75.19 224 VAL A C 1
ATOM 1743 O O . VAL A 1 224 ? 20.910 8.417 -5.350 1.00 75.19 224 VAL A O 1
ATOM 1746 N N . ALA A 1 225 ? 21.708 6.361 -5.817 1.00 76.19 225 ALA A N 1
ATOM 1747 C CA . ALA A 1 225 ? 22.154 6.664 -7.175 1.00 76.19 225 ALA A CA 1
ATOM 1748 C C . ALA A 1 225 ? 21.010 7.199 -8.026 1.00 76.19 225 ALA A C 1
ATOM 1750 O O . ALA A 1 225 ? 21.085 8.323 -8.513 1.00 76.19 225 ALA A O 1
ATOM 1751 N N . TRP A 1 226 ? 19.910 6.452 -8.098 1.00 76.75 226 TRP A N 1
ATOM 1752 C CA . TRP A 1 226 ? 18.718 6.856 -8.830 1.00 76.75 226 TRP A CA 1
ATOM 1753 C C . TRP A 1 226 ? 18.142 8.192 -8.336 1.00 76.75 226 TRP A C 1
ATOM 1755 O O . TRP A 1 226 ? 17.804 9.054 -9.141 1.00 76.75 226 TRP A O 1
ATOM 1765 N N . LEU A 1 227 ? 18.063 8.411 -7.019 1.00 71.38 227 LEU A N 1
ATOM 1766 C CA . LEU A 1 227 ? 17.590 9.680 -6.456 1.00 71.38 227 LEU A CA 1
ATOM 1767 C C . LEU A 1 227 ? 18.479 10.850 -6.883 1.00 71.38 227 LEU A C 1
ATOM 1769 O O . LEU A 1 227 ? 17.976 11.892 -7.299 1.00 71.38 227 LEU A O 1
ATOM 1773 N N . LEU A 1 228 ? 19.798 10.699 -6.793 1.00 75.50 228 LEU A N 1
ATOM 1774 C CA . LEU A 1 228 ? 20.709 11.772 -7.168 1.00 75.50 228 LEU A CA 1
ATOM 1775 C C . LEU A 1 228 ? 20.675 12.031 -8.679 1.00 75.50 228 LEU A C 1
ATOM 1777 O O . LEU A 1 228 ? 20.537 13.190 -9.065 1.00 75.50 228 LEU A O 1
ATOM 1781 N N . THR A 1 229 ? 20.711 10.998 -9.524 1.00 75.62 229 THR A N 1
ATOM 1782 C CA . THR A 1 229 ? 20.793 11.169 -10.984 1.00 75.62 229 THR A CA 1
ATOM 1783 C C . THR A 1 229 ? 19.460 11.531 -11.630 1.00 75.62 229 THR A C 1
ATOM 1785 O O . THR A 1 229 ? 19.403 12.461 -12.431 1.00 75.62 229 THR A O 1
ATOM 1788 N N . GLU A 1 230 ? 18.379 10.834 -11.279 1.00 70.62 230 GLU A N 1
ATOM 1789 C CA . GLU A 1 230 ? 17.083 10.976 -11.954 1.00 70.62 230 GLU A CA 1
ATOM 1790 C C . GLU A 1 230 ? 16.210 12.054 -11.309 1.00 70.62 230 GLU A C 1
ATOM 1792 O O . GLU A 1 230 ? 15.502 12.775 -12.007 1.00 70.62 230 GLU A O 1
ATOM 1797 N N . VAL A 1 231 ? 16.254 12.199 -9.978 1.00 67.12 231 VAL A N 1
ATOM 1798 C CA . VAL A 1 231 ? 15.387 13.161 -9.272 1.00 67.12 231 VAL A CA 1
ATOM 1799 C C . VAL A 1 231 ? 16.063 14.518 -9.120 1.00 67.12 231 VAL A C 1
ATOM 1801 O O . VAL A 1 231 ? 15.438 15.549 -9.372 1.00 67.12 231 VAL A O 1
ATOM 1804 N N . PHE A 1 232 ? 17.330 14.538 -8.706 1.00 75.81 232 PHE A N 1
ATOM 1805 C CA . PHE A 1 232 ? 18.053 15.787 -8.454 1.00 75.81 232 PHE A CA 1
ATOM 1806 C C . PHE A 1 232 ? 18.952 16.233 -9.611 1.00 75.81 232 PHE A C 1
ATOM 1808 O O . PHE A 1 232 ? 19.493 17.337 -9.546 1.00 75.81 232 PHE A O 1
ATOM 1815 N N . HIS A 1 233 ? 19.090 15.422 -10.668 1.00 77.81 233 HIS A N 1
ATOM 1816 C CA . HIS A 1 233 ? 20.008 15.671 -11.787 1.00 77.81 233 HIS A CA 1
ATOM 1817 C C . HIS A 1 233 ? 21.447 15.978 -11.328 1.00 77.81 233 HIS A C 1
ATOM 1819 O O . HIS A 1 233 ? 22.163 16.771 -11.942 1.00 77.81 233 HIS A O 1
ATOM 1825 N N . LEU A 1 234 ? 21.864 15.369 -10.218 1.00 75.25 234 LEU A N 1
ATOM 1826 C CA . LEU A 1 234 ? 23.203 15.472 -9.659 1.00 75.25 234 LEU A CA 1
ATOM 1827 C C . LEU A 1 234 ? 24.070 14.328 -10.200 1.00 75.25 234 LEU A C 1
ATOM 1829 O O . LEU A 1 234 ? 23.602 13.190 -10.272 1.00 75.25 234 LEU A O 1
ATOM 1833 N N . PRO A 1 235 ? 25.336 14.593 -10.561 1.00 63.06 235 PRO A N 1
ATOM 1834 C CA . PRO A 1 235 ? 26.250 13.533 -10.959 1.00 63.06 235 PRO A CA 1
ATOM 1835 C C . PRO A 1 235 ? 26.504 12.606 -9.764 1.00 63.06 235 PRO A C 1
ATOM 1837 O O . PRO A 1 235 ? 26.941 13.060 -8.704 1.00 63.06 235 PRO A O 1
ATOM 1840 N N . PHE A 1 236 ? 26.228 11.311 -9.930 1.00 60.34 236 PHE A N 1
ATOM 1841 C CA . PHE A 1 236 ? 26.682 10.291 -8.990 1.00 60.34 236 PHE A CA 1
ATOM 1842 C C . PHE A 1 236 ? 28.164 10.041 -9.261 1.00 60.34 236 PHE A C 1
ATOM 1844 O O . PHE A 1 236 ? 28.527 9.708 -10.387 1.00 60.34 236 PHE A O 1
ATOM 1851 N N . ALA A 1 237 ? 29.020 10.294 -8.275 1.00 56.84 237 ALA A N 1
ATOM 1852 C CA . ALA A 1 237 ? 30.437 9.971 -8.373 1.00 56.84 237 ALA A CA 1
ATOM 1853 C C . ALA A 1 237 ? 30.634 8.513 -7.938 1.00 56.84 237 ALA A C 1
ATOM 1855 O O . ALA A 1 237 ? 30.195 8.158 -6.842 1.00 56.84 237 ALA A O 1
ATOM 1856 N N . ASP A 1 238 ? 31.247 7.715 -8.816 1.00 54.88 238 ASP A N 1
ATOM 1857 C CA . ASP A 1 238 ? 31.662 6.328 -8.559 1.00 54.88 238 ASP A CA 1
ATOM 1858 C C . ASP A 1 238 ? 32.689 6.218 -7.416 1.00 54.88 238 ASP A C 1
ATOM 1860 O O . ASP A 1 238 ? 33.563 7.116 -7.300 1.00 54.88 238 ASP A 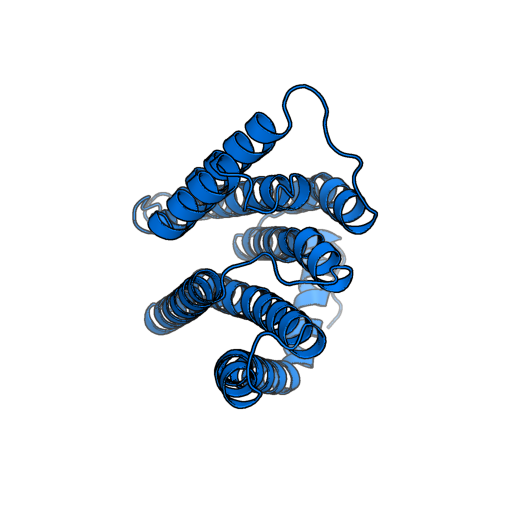O 1
#

Radius of gyration: 18.67 Å; chains: 1; bounding box: 56×38×54 Å

Secondary structure (DSSP, 8-state):
-HHHHHHHHHHHHTT-S---HHHHHHHHHHHHHHHHHHHHHS-TTT--TTTTHHHHHHHHHHHHHHHHHHHHHTT-PPPPPHHHHHHHHHHHHHHHHHHT--SHHHHHHHHHHHHHHTTHHHHHHHHH-SS--S-HHHHHHHHHHHHHHHHHHHHTT-HHHHHHHHHHHHHHHHHHHHHHHHHHHHT-S-HHHHHHHHHHHHHHHHHHHHHHHHHHHHHHHHHHHHIIIIIS-PPPP-

Sequence (238 aa):
MGAVSVKYIMAIGEGAGHKVVATWLTLFAGTTLSALTYLAYEERRTRDWLSNSANLIDVAMAGAILVAVLWAHGSTLPDFPFWHKVCLALIIPIWWLWWRQDSAMGGYAVAQCMLTIGYFPQWGTQWGASANAEPFMIWYTIFGISLLAALNGYVGGSVASMVYGLRSATVVSIGLLLMCRLEWYGHEMGGFAITLFALPALVYLTLIGWWLSRHLREIVEAGVAWLLTEVFHLPFAD

Foldseek 3Di:
DVVLLVVLLVCLVVVLHDLLLLLLVLQLLLLVLQLVLCVPADDPVPPDCVVVVVSVVSNVSSVVSNVSSDVSCPPDDDDQPPLSVVLVVVSVVLVVQLVLFPHSVSSLVSSLVSNLSSLRSVLVVLQPDLADSDDLVSLVVQLVVLVVQLVCCVVVVNPSSNSRSLSSNLSSLSVQVSNLVNCVNVVVDDPVVSCVSNVVSVVSCVVVVVVCVVCVVVCVVVVVCCCQCRVVVHDDDD

Organism: NCBI:txid1975045